Protein AF-A0A1Y2F3H3-F1 (afdb_monomer_lite)

Sequence (236 aa):
MVSVLVPLSYVVFLFGSLAIFSRYYRANQSKKQAAPPWFPKHKSRDIYISLLSLDPPPPRPILIAALLRRAMDDIGDDLWERFQVAEKELEAEIVEVVGEANTFQEGYGQQVFGIASEMVSHERWKEVYEKIGEKRKVEEARLTSPLPTLALSPNQHLTPSSLTLSPSNPLPTAASLTTSPSPAPAPTPTAAPLTSTQTTSTPPPPSTPLKKAPTPATPAKIASPKKRTTRRPMSP

Organism: NCBI:txid106004

Foldseek 3Di:
DPDPVVVVVVVVVVVVVVVVVVVVVVVVVVVVPPPAPLDHDQVLVVVLVVQVVDPVRDDPVVNVVSVVVSVDVVPDPVNVVVVVVVVVVVVVVLVVQLVVCCVVPNPRSVCVVVVVVVVVVVVVVVVVVVVVVVVVVVVVVVVPPDDPDDDDDDDDDDDPDPPDDDDDDDDDDDDDDDDDDDDDDDDDDDDDDDDDDDDDDDDDDDDDDDDDDDDDDDDDDDDDDDDDDDDDDDDD

Structure (mmCIF, N/CA/C/O backbone):
data_AF-A0A1Y2F3H3-F1
#
_entry.id   AF-A0A1Y2F3H3-F1
#
loop_
_atom_site.group_PDB
_atom_site.id
_atom_site.type_symbol
_atom_site.label_atom_id
_atom_site.label_alt_id
_atom_site.label_comp_id
_atom_site.label_asym_id
_atom_site.label_entity_id
_atom_site.label_seq_id
_atom_site.pdbx_PDB_ins_code
_atom_site.Cartn_x
_atom_site.Cartn_y
_atom_site.Cartn_z
_atom_site.occupancy
_atom_site.B_iso_or_equiv
_atom_site.auth_seq_id
_atom_site.auth_comp_id
_atom_site.auth_asym_id
_atom_site.auth_atom_id
_atom_site.pdbx_PDB_model_num
ATOM 1 N N . MET A 1 1 ? -5.520 -38.437 -52.417 1.00 58.38 1 MET A N 1
ATOM 2 C CA . MET A 1 1 ? -6.371 -37.488 -51.669 1.00 58.38 1 MET A CA 1
ATOM 3 C C . MET A 1 1 ? -5.719 -37.217 -50.327 1.00 58.38 1 MET A C 1
ATOM 5 O O . MET A 1 1 ? -5.518 -38.167 -49.581 1.00 58.38 1 MET A O 1
ATOM 9 N N . VAL A 1 2 ? -5.317 -35.974 -50.043 1.00 68.50 2 VAL A N 1
ATOM 10 C CA . VAL A 1 2 ? -4.738 -35.622 -48.734 1.00 68.50 2 VAL A CA 1
ATOM 11 C C . VAL A 1 2 ? -5.875 -35.587 -47.712 1.00 68.50 2 VAL A C 1
ATOM 13 O O . VAL A 1 2 ? -6.880 -34.918 -47.935 1.00 68.50 2 VAL A O 1
ATOM 16 N N . SER A 1 3 ? -5.758 -36.369 -46.639 1.00 81.31 3 SER A N 1
ATOM 17 C CA . SER A 1 3 ? -6.861 -36.580 -45.696 1.00 81.31 3 SER A CA 1
ATOM 18 C C . SER A 1 3 ? -7.114 -35.352 -44.816 1.00 81.31 3 SER A C 1
ATOM 20 O O . SER A 1 3 ? -6.179 -34.805 -44.230 1.00 81.31 3 SER A O 1
ATOM 22 N N . VAL A 1 4 ? -8.391 -34.986 -44.650 1.00 87.50 4 VAL A N 1
ATOM 23 C CA . VAL A 1 4 ? -8.881 -33.900 -43.769 1.00 87.50 4 VAL A CA 1
ATOM 24 C C . VAL A 1 4 ? -8.445 -34.090 -42.305 1.00 87.50 4 VAL A C 1
ATOM 26 O O . VAL A 1 4 ? -8.366 -33.132 -41.540 1.00 87.50 4 VAL A O 1
ATOM 29 N N . LEU A 1 5 ? -8.081 -35.316 -41.922 1.00 89.12 5 LEU A N 1
ATOM 30 C CA . LEU A 1 5 ? -7.548 -35.636 -40.601 1.00 89.12 5 LEU A CA 1
ATOM 31 C C . LEU A 1 5 ? -6.213 -34.925 -40.302 1.00 89.12 5 LEU A C 1
ATOM 33 O O . LEU A 1 5 ? -5.966 -34.585 -39.149 1.00 89.12 5 LEU A O 1
ATOM 37 N N . VAL A 1 6 ? -5.378 -34.650 -41.314 1.00 91.25 6 VAL A N 1
ATOM 38 C CA . VAL A 1 6 ? -4.067 -33.987 -41.143 1.00 91.25 6 VAL A CA 1
ATOM 39 C C . VAL A 1 6 ? -4.193 -32.537 -40.636 1.00 91.25 6 VAL A C 1
ATOM 41 O O . VAL A 1 6 ? -3.603 -32.230 -39.601 1.00 91.25 6 VAL A O 1
ATOM 44 N N . PRO A 1 7 ? -4.956 -31.625 -41.276 1.00 92.31 7 PRO A N 1
ATOM 45 C CA . PRO A 1 7 ? -5.136 -30.277 -40.733 1.00 92.31 7 PRO A CA 1
ATOM 46 C C . PRO A 1 7 ? -5.891 -30.275 -39.395 1.00 92.31 7 PRO A C 1
ATOM 48 O O . PRO A 1 7 ? -5.585 -29.459 -38.528 1.00 92.31 7 PRO A O 1
ATOM 51 N N . LEU A 1 8 ? -6.833 -31.201 -39.181 1.00 93.19 8 LEU A N 1
ATOM 52 C CA . LEU A 1 8 ? -7.598 -31.261 -37.932 1.00 93.19 8 LEU A CA 1
ATOM 53 C C . LEU A 1 8 ? -6.722 -31.714 -36.747 1.00 93.19 8 LEU A C 1
ATOM 55 O O . LEU A 1 8 ? -6.804 -31.129 -35.666 1.00 93.19 8 LEU A O 1
ATOM 59 N N . SER A 1 9 ? -5.814 -32.677 -36.952 1.00 93.88 9 SER A N 1
ATOM 60 C CA . SER A 1 9 ? -4.840 -33.078 -35.927 1.00 93.88 9 SER A CA 1
ATOM 61 C C . SER A 1 9 ? -3.826 -31.971 -35.615 1.00 93.88 9 SER A C 1
ATOM 63 O O . SER A 1 9 ? -3.486 -31.780 -34.447 1.00 93.88 9 SER A O 1
ATOM 65 N N . TYR A 1 10 ? -3.410 -31.184 -36.615 1.00 94.81 10 TYR A N 1
ATOM 66 C CA . TYR A 1 10 ? -2.545 -30.017 -36.414 1.00 94.81 10 TYR A CA 1
ATOM 67 C C . TYR A 1 10 ? -3.199 -28.955 -35.515 1.00 94.81 10 TYR A C 1
ATOM 69 O O . TYR A 1 10 ? -2.558 -28.456 -34.592 1.00 94.81 10 TYR A O 1
ATOM 77 N N . VAL A 1 11 ? -4.489 -28.658 -35.719 1.00 96.12 11 VAL A N 1
ATOM 78 C CA . VAL A 1 11 ? -5.241 -27.723 -34.861 1.00 96.12 11 VAL A CA 1
ATOM 79 C C . VAL A 1 11 ? -5.318 -28.238 -33.420 1.00 96.12 11 VAL A C 1
ATOM 81 O O . VAL A 1 11 ? -5.014 -27.490 -32.491 1.00 96.12 11 VAL A O 1
ATOM 84 N N . VAL A 1 12 ? -5.646 -29.519 -33.211 1.00 96.12 12 VAL A N 1
ATOM 85 C CA . VAL A 1 12 ? -5.686 -30.121 -31.863 1.00 96.12 12 VAL A CA 1
ATOM 86 C C . VAL A 1 12 ? -4.309 -30.079 -31.189 1.00 96.12 12 VAL A C 1
ATOM 88 O O . VAL A 1 12 ? -4.217 -29.747 -30.007 1.00 96.12 12 VAL A O 1
ATOM 91 N N . PHE A 1 13 ? -3.230 -30.347 -31.928 1.00 96.56 13 PHE A N 1
ATOM 92 C CA . PHE A 1 13 ? -1.861 -30.250 -31.416 1.00 96.56 13 PHE A CA 1
ATOM 93 C C . PHE A 1 13 ? -1.474 -28.808 -31.043 1.00 96.56 13 PHE A C 1
ATOM 95 O O . PHE A 1 13 ? -0.875 -28.580 -29.989 1.00 96.56 13 PHE A O 1
ATOM 102 N N . LEU A 1 14 ? -1.850 -27.823 -31.863 1.00 96.81 14 LEU A N 1
ATOM 103 C CA . LEU A 1 14 ? -1.562 -26.407 -31.625 1.00 96.81 14 LEU A CA 1
ATOM 104 C C . LEU A 1 14 ? -2.312 -25.873 -30.395 1.00 96.81 14 LEU A C 1
ATOM 106 O O . LEU A 1 14 ? -1.695 -25.278 -29.514 1.00 96.81 14 LEU A O 1
ATOM 110 N N . PHE A 1 15 ? -3.613 -26.151 -30.267 1.00 97.06 15 PHE A N 1
ATOM 111 C CA . PHE A 1 15 ? -4.375 -25.766 -29.073 1.00 97.06 15 PHE A CA 1
ATOM 112 C C . PHE A 1 15 ? -3.955 -26.554 -27.825 1.00 97.06 15 PHE A C 1
ATOM 114 O O . PHE A 1 15 ? -3.875 -25.974 -26.743 1.00 97.06 15 PHE A O 1
ATOM 121 N N . GLY A 1 16 ? -3.633 -27.845 -27.953 1.00 96.94 16 GLY A N 1
ATOM 122 C CA . GLY A 1 16 ? -3.156 -28.674 -26.843 1.00 96.94 16 GLY A CA 1
ATOM 123 C C . GLY A 1 16 ? -1.812 -28.199 -26.287 1.00 96.94 16 GLY A C 1
ATOM 124 O O . GLY A 1 16 ? -1.678 -27.995 -25.080 1.00 96.94 16 GLY A O 1
ATOM 125 N N . SER A 1 17 ? -0.831 -27.950 -27.159 1.00 95.38 17 SER A N 1
ATOM 126 C CA . SER A 1 17 ? 0.478 -27.414 -26.759 1.00 95.38 17 SER A CA 1
ATOM 127 C C . SER A 1 17 ? 0.370 -26.001 -26.174 1.00 95.38 17 SER A C 1
ATOM 129 O O . SER A 1 17 ? 0.958 -25.738 -25.122 1.00 95.38 17 SER A O 1
ATOM 131 N N . LEU A 1 18 ? -0.455 -25.125 -26.761 1.00 96.56 18 LEU A N 1
ATOM 132 C CA . LEU A 1 18 ? -0.737 -23.794 -26.216 1.00 96.56 18 LEU A CA 1
ATOM 133 C C . LEU A 1 18 ? -1.435 -23.857 -24.846 1.00 96.56 18 LEU A C 1
ATOM 135 O O . LEU A 1 18 ? -1.105 -23.070 -23.960 1.00 96.56 18 LEU A O 1
ATOM 139 N N . ALA A 1 19 ? -2.356 -24.800 -24.630 1.00 96.19 19 ALA A N 1
ATOM 140 C CA . ALA A 1 19 ? -3.028 -24.992 -23.345 1.00 96.19 19 ALA A CA 1
ATOM 141 C C . ALA A 1 19 ? -2.073 -25.519 -22.260 1.00 96.19 19 ALA A C 1
ATOM 143 O O . ALA A 1 19 ? -2.086 -25.008 -21.137 1.00 96.19 19 ALA A O 1
ATOM 144 N N . ILE A 1 20 ? -1.206 -26.486 -22.590 1.00 95.69 20 ILE A N 1
ATOM 145 C CA . ILE A 1 20 ? -0.143 -26.969 -21.693 1.00 95.69 20 ILE A CA 1
ATOM 146 C C . ILE A 1 20 ? 0.809 -25.820 -21.330 1.00 95.69 20 ILE A C 1
ATOM 148 O O . ILE A 1 20 ? 1.081 -25.603 -20.147 1.00 95.69 20 ILE A O 1
ATOM 152 N N . PHE A 1 21 ? 1.257 -25.042 -22.320 1.00 96.06 21 PHE A N 1
ATOM 153 C CA . PHE A 1 21 ? 2.161 -23.913 -22.107 1.00 96.06 21 PHE A CA 1
ATOM 154 C C . PHE A 1 21 ? 1.508 -22.800 -21.277 1.00 96.06 21 PHE A C 1
ATOM 156 O O . PHE A 1 21 ? 2.092 -22.344 -20.297 1.00 96.06 21 PHE A O 1
ATOM 163 N N . SER A 1 22 ? 0.269 -22.416 -21.600 1.00 94.81 22 SER A N 1
ATOM 164 C CA . SER A 1 22 ? -0.511 -21.421 -20.854 1.00 94.81 22 SER A CA 1
ATOM 165 C C . SER A 1 22 ? -0.727 -21.846 -19.400 1.00 94.81 22 SER A C 1
ATOM 167 O O . SER A 1 22 ? -0.503 -21.053 -18.483 1.00 94.81 22 SER A O 1
ATOM 169 N N . ARG A 1 23 ? -1.073 -23.119 -19.155 1.00 93.75 23 ARG A N 1
ATOM 170 C CA . ARG A 1 23 ? -1.221 -23.656 -17.796 1.00 93.75 23 ARG A CA 1
ATOM 171 C C . ARG A 1 23 ? 0.105 -23.647 -17.037 1.00 93.75 23 ARG A C 1
ATOM 173 O O . ARG A 1 23 ? 0.113 -23.246 -15.878 1.00 93.75 23 ARG A O 1
ATOM 180 N N . TYR A 1 24 ? 1.213 -24.038 -17.670 1.00 94.25 24 TYR A N 1
ATOM 181 C CA . TYR A 1 24 ? 2.540 -24.023 -17.046 1.00 94.25 24 TYR A CA 1
ATOM 182 C C . TYR A 1 24 ? 3.016 -22.597 -16.726 1.00 94.25 24 TYR A C 1
ATOM 184 O O . TYR A 1 24 ? 3.443 -22.323 -15.605 1.00 94.25 24 TYR A O 1
ATOM 192 N N . TYR A 1 25 ? 2.872 -21.668 -17.675 1.00 90.56 25 TYR A N 1
ATOM 193 C CA . TYR A 1 25 ? 3.225 -20.259 -17.505 1.00 90.56 25 TYR A CA 1
ATOM 194 C C . TYR A 1 25 ? 2.415 -19.617 -16.370 1.00 90.56 25 TYR A C 1
ATOM 196 O O . TYR A 1 25 ? 2.995 -19.084 -15.424 1.00 90.56 25 TYR A O 1
ATOM 204 N N . ARG A 1 26 ? 1.080 -19.756 -16.386 1.00 89.19 26 ARG A N 1
ATOM 205 C CA . ARG A 1 26 ? 0.200 -19.237 -15.322 1.00 89.19 26 ARG A CA 1
ATOM 206 C C . ARG A 1 26 ? 0.505 -19.868 -13.957 1.00 89.19 26 ARG A C 1
ATOM 208 O O . ARG A 1 26 ? 0.542 -19.150 -12.964 1.00 89.19 26 ARG A O 1
ATOM 215 N N . ALA A 1 27 ? 0.793 -21.171 -13.904 1.00 85.25 27 ALA A N 1
ATOM 216 C CA . ALA A 1 27 ? 1.135 -21.875 -12.662 1.00 85.25 27 ALA A CA 1
ATOM 217 C C . ALA A 1 27 ? 2.527 -21.534 -12.094 1.00 85.25 27 ALA A C 1
ATOM 219 O O . ALA A 1 27 ? 2.788 -21.826 -10.927 1.00 85.25 27 ALA A O 1
ATOM 220 N N . ASN A 1 28 ? 3.425 -20.943 -12.889 1.00 82.94 28 ASN A N 1
ATOM 221 C CA . ASN A 1 28 ? 4.716 -20.446 -12.409 1.00 82.94 28 ASN A CA 1
ATOM 222 C C . ASN A 1 28 ? 4.697 -18.947 -12.071 1.00 82.94 28 ASN A C 1
ATOM 224 O O . ASN A 1 28 ? 5.524 -18.515 -11.270 1.00 82.94 28 ASN A O 1
ATOM 228 N N . GLN A 1 29 ? 3.759 -18.159 -12.610 1.00 76.94 29 GLN A N 1
ATOM 229 C CA . GLN A 1 29 ? 3.622 -16.745 -12.234 1.00 76.94 29 GLN A CA 1
ATOM 230 C C . GLN A 1 29 ? 3.129 -16.569 -10.785 1.00 76.94 29 GLN A C 1
ATOM 232 O O . GLN A 1 29 ? 3.646 -15.707 -10.080 1.00 76.94 29 GLN A O 1
ATOM 237 N N . SER A 1 30 ? 2.227 -17.427 -10.292 1.00 68.00 30 SER A N 1
ATOM 238 C CA . SER A 1 30 ? 1.734 -17.358 -8.901 1.00 68.00 30 SER A CA 1
ATOM 239 C C . SER A 1 30 ? 2.774 -17.745 -7.838 1.00 68.00 30 SER A C 1
ATOM 241 O O . SER A 1 30 ? 2.694 -17.297 -6.699 1.00 68.00 30 SER A O 1
ATOM 243 N N . LYS A 1 31 ? 3.797 -18.536 -8.188 1.00 67.25 31 LYS A N 1
ATOM 244 C CA . LYS A 1 31 ? 4.803 -19.055 -7.235 1.00 67.25 31 LYS A CA 1
ATOM 245 C C . LYS A 1 31 ? 5.871 -18.043 -6.806 1.00 67.25 31 LYS A C 1
ATOM 247 O O . LYS A 1 31 ? 6.762 -18.393 -6.038 1.00 67.25 31 LYS A O 1
ATOM 252 N N . LYS A 1 32 ? 5.810 -16.801 -7.293 1.00 63.00 32 LYS A N 1
ATOM 253 C CA . LYS A 1 32 ? 6.738 -15.720 -6.913 1.00 63.00 32 LYS A CA 1
ATOM 254 C C . LYS A 1 32 ? 6.364 -15.035 -5.590 1.00 63.00 32 LYS A C 1
ATOM 256 O O . LYS A 1 32 ? 7.116 -14.191 -5.116 1.00 63.00 32 LYS A O 1
ATOM 261 N N . GLN A 1 33 ? 5.227 -15.396 -4.994 1.00 58.16 33 GLN A N 1
ATOM 262 C CA . GLN A 1 33 ? 4.682 -14.772 -3.789 1.00 58.16 33 GLN A CA 1
ATOM 263 C C . GLN A 1 33 ? 5.292 -15.343 -2.495 1.00 58.16 33 GLN A C 1
ATOM 265 O O . GLN A 1 33 ? 4.619 -15.979 -1.690 1.00 58.16 33 GLN A O 1
ATOM 270 N N . ALA A 1 34 ? 6.576 -15.072 -2.264 1.00 62.44 34 ALA A N 1
ATOM 271 C CA . ALA A 1 34 ? 7.030 -14.853 -0.892 1.00 62.44 34 ALA A CA 1
ATOM 272 C C . ALA A 1 34 ? 6.705 -13.391 -0.572 1.00 62.44 34 ALA A C 1
ATOM 274 O O . ALA A 1 34 ? 7.210 -12.527 -1.287 1.00 62.44 34 ALA A O 1
ATOM 275 N N . ALA A 1 35 ? 5.849 -13.133 0.427 1.00 63.25 35 ALA A N 1
ATOM 276 C CA . ALA A 1 35 ? 5.326 -11.800 0.751 1.00 63.25 35 ALA A CA 1
ATOM 277 C C . ALA A 1 35 ? 6.458 -10.751 0.748 1.00 63.25 35 ALA A C 1
ATOM 279 O O . ALA A 1 35 ? 7.308 -10.764 1.648 1.00 63.25 35 ALA A O 1
ATOM 280 N N . PRO A 1 36 ? 6.552 -9.903 -0.295 1.00 66.44 36 PRO A N 1
ATOM 281 C CA . PRO A 1 36 ? 7.688 -9.015 -0.433 1.00 66.44 36 PRO A CA 1
ATOM 282 C C . PRO A 1 36 ? 7.568 -7.895 0.606 1.00 66.44 36 PRO A C 1
ATOM 284 O O . PRO A 1 36 ? 6.455 -7.464 0.910 1.00 66.44 36 PRO A O 1
ATOM 287 N N . PRO A 1 37 ? 8.688 -7.372 1.137 1.00 80.94 37 PRO A N 1
ATOM 288 C CA . PRO A 1 37 ? 8.629 -6.156 1.935 1.00 80.94 37 PRO A CA 1
ATOM 289 C C . PRO A 1 37 ? 7.969 -5.044 1.111 1.00 80.94 37 PRO A C 1
ATOM 291 O O . PRO A 1 37 ? 8.233 -4.927 -0.090 1.00 80.94 37 PRO A O 1
ATOM 294 N N . TRP A 1 38 ? 7.136 -4.231 1.771 1.00 76.94 38 TRP A N 1
ATOM 295 C CA . TRP A 1 38 ? 6.345 -3.161 1.146 1.00 76.94 38 TRP A CA 1
ATOM 296 C C . TRP A 1 38 ? 7.186 -2.254 0.233 1.00 76.94 38 TRP A C 1
ATOM 298 O O . TRP A 1 38 ? 6.746 -1.867 -0.844 1.00 76.94 38 TRP A O 1
ATOM 308 N N . PHE A 1 39 ? 8.441 -2.012 0.622 1.00 80.19 39 PHE A N 1
ATOM 309 C CA . PHE A 1 39 ? 9.460 -1.417 -0.236 1.00 80.19 39 PHE A CA 1
ATOM 310 C C . PHE A 1 39 ? 10.508 -2.476 -0.637 1.00 80.19 39 PHE A C 1
ATOM 312 O O . PHE A 1 39 ? 11.227 -2.979 0.236 1.00 80.19 39 PHE A O 1
ATOM 319 N N . PRO A 1 40 ? 10.635 -2.831 -1.933 1.00 76.56 40 PRO A N 1
ATOM 320 C CA . PRO A 1 40 ? 11.684 -3.729 -2.410 1.00 76.56 40 PRO A CA 1
ATOM 321 C C . PRO A 1 40 ? 13.077 -3.070 -2.356 1.00 76.56 40 PRO A C 1
ATOM 323 O O . PRO A 1 40 ? 13.228 -1.871 -2.122 1.00 76.56 40 PRO A O 1
ATOM 326 N N . LYS A 1 41 ? 14.141 -3.857 -2.583 1.00 81.88 41 LYS A N 1
ATOM 327 C CA . LYS A 1 41 ? 15.522 -3.337 -2.604 1.00 81.88 41 LYS A CA 1
ATOM 328 C C . LYS A 1 41 ? 15.718 -2.351 -3.761 1.00 81.88 41 LYS A C 1
ATOM 330 O O . LYS A 1 41 ? 15.741 -2.748 -4.924 1.00 81.88 41 LYS A O 1
ATOM 335 N N . HIS A 1 42 ? 15.907 -1.076 -3.431 1.00 84.44 42 HIS A N 1
ATOM 336 C CA . HIS A 1 42 ? 15.904 -0.000 -4.416 1.00 84.44 42 HIS A CA 1
ATOM 337 C C . HIS A 1 42 ? 17.297 0.290 -5.009 1.00 84.44 42 HIS A C 1
ATOM 339 O O . HIS A 1 42 ? 18.042 1.138 -4.513 1.00 84.44 42 HIS A O 1
ATOM 345 N N . LYS A 1 43 ? 17.643 -0.394 -6.109 1.00 88.12 43 LYS A N 1
ATOM 346 C CA . LYS A 1 43 ? 18.968 -0.310 -6.762 1.00 88.12 43 LYS A CA 1
ATOM 347 C C . LYS A 1 43 ? 19.394 1.126 -7.106 1.00 88.12 43 LYS A C 1
ATOM 349 O O . LYS A 1 43 ? 20.555 1.479 -6.921 1.00 88.12 43 LYS A O 1
ATOM 354 N N . SER A 1 44 ? 18.475 1.973 -7.568 1.00 89.69 44 SER A N 1
ATOM 355 C CA . SER A 1 44 ? 18.782 3.363 -7.948 1.00 89.69 44 SER A CA 1
ATOM 356 C C . SER A 1 44 ? 19.067 4.269 -6.744 1.00 89.69 44 SER A C 1
ATOM 358 O O . SER A 1 44 ? 19.879 5.189 -6.838 1.00 89.69 44 SER A O 1
ATOM 360 N N . ARG A 1 45 ? 18.489 3.961 -5.574 1.00 92.00 45 ARG A N 1
ATOM 361 C CA . ARG A 1 45 ? 18.877 4.580 -4.297 1.00 92.00 45 ARG A CA 1
ATOM 362 C C . ARG A 1 45 ? 20.281 4.140 -3.881 1.00 92.00 45 ARG A C 1
ATOM 364 O O . ARG A 1 45 ? 21.058 4.984 -3.446 1.00 92.00 45 ARG A O 1
ATOM 371 N N . ASP A 1 46 ? 20.613 2.861 -4.042 1.00 93.12 46 ASP A N 1
ATOM 372 C CA . ASP A 1 46 ? 21.941 2.332 -3.703 1.00 93.12 46 ASP A CA 1
ATOM 373 C C . ASP A 1 46 ? 23.030 2.965 -4.588 1.00 93.12 46 ASP A C 1
ATOM 375 O O . ASP A 1 46 ? 24.068 3.383 -4.080 1.00 93.12 46 ASP A O 1
ATOM 379 N N . ILE A 1 47 ? 22.753 3.147 -5.887 1.00 92.00 47 ILE A N 1
ATOM 380 C CA . ILE A 1 47 ? 23.620 3.889 -6.820 1.00 92.00 47 ILE A CA 1
ATOM 381 C C . ILE A 1 47 ? 23.797 5.345 -6.365 1.00 92.00 47 ILE A C 1
ATOM 383 O O . ILE A 1 47 ? 24.927 5.817 -6.286 1.00 92.00 47 ILE A O 1
ATOM 387 N N . TYR A 1 48 ? 22.716 6.055 -6.022 1.00 92.94 48 TYR A N 1
ATOM 388 C CA . TYR A 1 48 ? 22.803 7.436 -5.530 1.00 92.94 48 TYR A CA 1
ATOM 389 C C . TYR A 1 48 ? 23.642 7.555 -4.242 1.00 92.94 48 TYR A C 1
ATOM 391 O O . TYR A 1 48 ? 24.497 8.432 -4.141 1.00 92.94 48 TYR A O 1
ATOM 399 N N . ILE A 1 49 ? 23.446 6.654 -3.272 1.00 93.88 49 ILE A N 1
ATOM 400 C CA . ILE A 1 49 ? 24.221 6.641 -2.018 1.00 93.88 49 ILE A CA 1
ATOM 401 C C . ILE A 1 49 ? 25.696 6.300 -2.291 1.00 93.88 49 ILE A C 1
ATOM 403 O O . ILE A 1 49 ? 26.585 6.924 -1.712 1.00 93.88 49 ILE A O 1
ATOM 407 N N . SER A 1 50 ? 25.966 5.370 -3.212 1.00 93.12 50 SER A N 1
ATOM 408 C CA . SER A 1 50 ? 27.325 5.045 -3.657 1.00 93.12 50 SER A CA 1
ATOM 409 C C . SER A 1 50 ? 28.010 6.232 -4.340 1.00 93.12 50 SER A C 1
ATOM 411 O O . SER A 1 50 ? 29.191 6.451 -4.099 1.00 93.12 50 SER A O 1
ATOM 413 N N . LEU A 1 51 ? 27.289 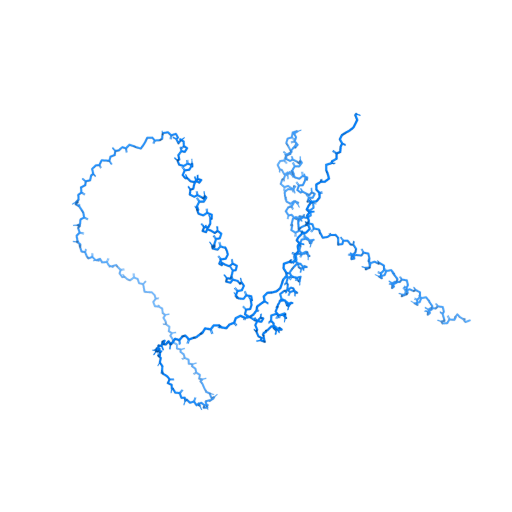7.013 -5.152 1.00 92.38 51 LEU A N 1
ATOM 414 C CA . LEU A 1 51 ? 27.801 8.242 -5.775 1.00 92.38 51 LEU A CA 1
ATOM 415 C C . LEU A 1 51 ? 28.088 9.344 -4.749 1.00 92.38 51 LEU A C 1
ATOM 417 O O . LEU A 1 51 ? 29.020 10.116 -4.939 1.00 92.38 51 LEU A O 1
ATOM 421 N N . LEU A 1 52 ? 27.323 9.409 -3.658 1.00 91.31 52 LEU A N 1
ATOM 422 C CA . LEU A 1 52 ? 27.573 10.343 -2.556 1.00 91.31 52 LEU A CA 1
ATOM 423 C C . LEU A 1 52 ? 28.759 9.917 -1.669 1.00 91.31 52 LEU A C 1
ATOM 425 O O . LEU A 1 52 ? 29.339 10.752 -0.984 1.00 91.31 52 LEU A O 1
ATOM 429 N N . SER A 1 53 ? 29.110 8.628 -1.687 1.00 92.19 53 SER A N 1
ATOM 430 C CA . SER A 1 53 ? 30.213 8.035 -0.910 1.00 92.19 53 SER A CA 1
ATOM 431 C C . SER A 1 53 ? 31.509 7.869 -1.722 1.00 92.19 53 SER A C 1
ATOM 433 O O . SER A 1 53 ? 32.466 7.275 -1.230 1.00 92.19 53 SER A O 1
ATOM 435 N N . LEU A 1 54 ? 31.531 8.346 -2.970 1.00 92.62 54 LEU A N 1
ATOM 436 C CA . LEU A 1 54 ? 32.693 8.331 -3.858 1.00 92.62 54 LEU A CA 1
ATOM 437 C C . LEU A 1 54 ? 33.574 9.564 -3.612 1.00 92.62 54 LEU A C 1
ATOM 439 O O . LEU A 1 54 ? 33.084 10.692 -3.612 1.0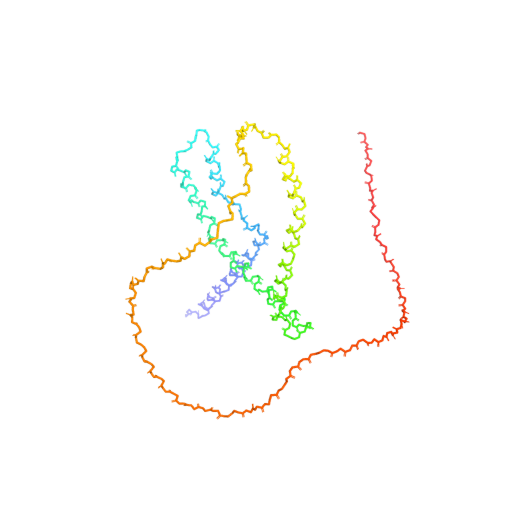0 92.62 54 LEU A O 1
ATOM 443 N N . ASP A 1 55 ? 34.875 9.328 -3.453 1.00 91.00 55 ASP A N 1
ATOM 444 C CA . ASP A 1 55 ? 35.924 10.347 -3.360 1.00 91.00 55 ASP A CA 1
ATOM 445 C C . ASP A 1 55 ? 36.927 10.101 -4.509 1.00 91.00 55 ASP A C 1
ATOM 447 O O . ASP A 1 55 ? 37.468 8.992 -4.593 1.00 91.00 55 ASP A O 1
ATOM 451 N N . PRO A 1 56 ? 37.141 11.044 -5.451 1.00 86.25 56 PRO A N 1
ATOM 452 C CA . PRO A 1 56 ? 36.615 12.412 -5.496 1.00 86.25 56 PRO A CA 1
ATOM 453 C C . PRO A 1 56 ? 35.100 12.497 -5.779 1.00 86.25 56 PRO A C 1
ATOM 455 O O . PRO A 1 56 ? 34.548 11.639 -6.476 1.00 86.25 56 PRO A O 1
ATOM 458 N N . PRO A 1 57 ? 34.422 13.563 -5.304 1.00 83.81 57 PRO A N 1
ATOM 459 C CA . PRO A 1 57 ? 32.979 13.718 -5.451 1.00 83.81 57 PRO A CA 1
ATOM 460 C C . PRO A 1 57 ? 32.569 13.897 -6.927 1.00 83.81 57 PRO A C 1
ATOM 462 O O . PRO A 1 57 ? 33.140 14.738 -7.631 1.00 83.81 57 PRO A O 1
ATOM 465 N N .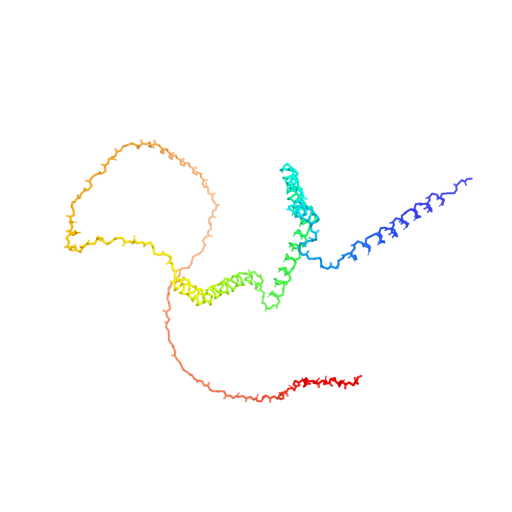 PRO A 1 58 ? 31.554 13.160 -7.421 1.00 87.81 58 PRO A N 1
ATOM 466 C CA . PRO A 1 58 ? 31.121 13.250 -8.811 1.00 87.81 58 PRO A CA 1
ATOM 467 C C . PRO A 1 58 ? 30.442 14.598 -9.123 1.00 87.81 58 PRO A C 1
ATOM 469 O O . PRO A 1 58 ? 29.803 15.203 -8.255 1.00 87.81 58 PRO A O 1
ATOM 472 N N . PRO A 1 59 ? 30.511 15.076 -10.380 1.00 92.00 59 PRO A N 1
ATOM 473 C CA . PRO A 1 59 ? 29.951 16.367 -10.761 1.00 92.00 59 PRO A CA 1
ATOM 474 C C . PRO A 1 59 ? 28.426 16.412 -10.585 1.00 92.00 59 PRO A C 1
ATOM 476 O O . PRO A 1 59 ? 27.700 15.472 -10.920 1.00 92.00 59 PRO A O 1
ATOM 479 N N . ARG A 1 60 ? 27.932 17.564 -10.111 1.00 91.38 60 ARG A N 1
ATOM 480 C CA . ARG A 1 60 ? 26.532 17.807 -9.709 1.00 91.38 60 ARG A CA 1
ATOM 481 C C . ARG A 1 60 ? 25.449 17.281 -10.675 1.00 91.38 60 ARG A C 1
ATOM 483 O O . ARG A 1 60 ? 24.466 16.743 -10.165 1.00 91.38 60 ARG A O 1
ATOM 490 N N . PRO A 1 61 ? 25.571 17.377 -12.018 1.00 94.81 61 PRO A N 1
ATOM 491 C CA . PRO A 1 61 ? 24.561 16.831 -12.929 1.00 94.81 61 PRO A CA 1
ATOM 492 C C . PRO A 1 61 ? 24.352 15.316 -12.790 1.00 94.81 61 PRO A C 1
ATOM 494 O O . PRO A 1 61 ? 23.224 14.854 -12.923 1.00 94.81 61 PRO A O 1
ATOM 497 N N . ILE A 1 62 ? 25.400 14.548 -12.463 1.00 93.56 62 ILE A N 1
ATOM 498 C CA . ILE A 1 62 ? 25.312 13.088 -12.288 1.00 93.56 62 ILE A CA 1
ATOM 499 C C . ILE A 1 62 ? 24.517 12.747 -11.022 1.00 93.56 62 ILE A C 1
ATOM 501 O O . ILE A 1 62 ? 23.656 11.870 -11.055 1.00 93.56 62 ILE A O 1
ATOM 505 N N . LEU A 1 63 ? 24.737 13.483 -9.927 1.00 92.88 63 LEU A N 1
ATOM 506 C CA . LEU A 1 63 ? 23.961 13.330 -8.691 1.00 92.88 63 LEU A CA 1
ATOM 507 C C . LEU A 1 63 ? 22.477 13.667 -8.905 1.00 92.88 63 LEU A C 1
ATOM 509 O O . LEU A 1 63 ? 21.610 12.944 -8.418 1.00 92.88 63 LEU A O 1
ATOM 513 N N . ILE A 1 64 ? 22.178 14.719 -9.677 1.00 95.31 64 ILE A N 1
ATOM 514 C CA . ILE A 1 64 ? 20.800 15.092 -10.034 1.00 95.31 64 ILE A CA 1
ATOM 515 C C . ILE A 1 64 ? 20.157 14.019 -10.924 1.00 95.31 64 ILE A C 1
ATOM 517 O O . ILE A 1 64 ? 19.029 13.615 -10.658 1.00 95.31 64 ILE A O 1
ATOM 521 N N . ALA A 1 65 ? 20.867 13.502 -11.931 1.00 94.88 65 ALA A N 1
ATOM 522 C CA . ALA A 1 65 ? 20.366 12.429 -12.792 1.00 94.88 65 ALA A CA 1
ATOM 523 C C . ALA A 1 65 ? 20.085 11.133 -12.008 1.00 94.88 65 ALA A C 1
ATOM 525 O O . ALA A 1 65 ? 19.047 10.504 -12.207 1.00 94.88 65 ALA A O 1
ATOM 526 N N . ALA A 1 66 ? 20.963 10.761 -11.069 1.00 93.44 66 ALA A N 1
ATOM 527 C CA . ALA A 1 66 ? 20.754 9.616 -10.184 1.00 93.44 66 ALA A CA 1
ATOM 528 C C . ALA A 1 66 ? 19.557 9.820 -9.235 1.00 93.44 66 ALA A C 1
ATOM 530 O O . ALA A 1 66 ? 18.789 8.886 -9.007 1.00 93.44 66 ALA A O 1
ATOM 531 N N . LEU A 1 67 ? 19.359 11.040 -8.720 1.00 93.44 67 LEU A N 1
ATOM 532 C CA . LEU A 1 67 ? 18.212 11.386 -7.877 1.00 93.44 67 LEU A CA 1
ATOM 533 C C . LEU A 1 67 ? 16.887 11.363 -8.657 1.00 93.44 67 LEU A C 1
ATOM 535 O O . LEU A 1 67 ? 15.907 10.809 -8.167 1.00 93.44 67 LEU A O 1
ATOM 539 N N . LEU A 1 68 ? 16.868 11.905 -9.879 1.00 94.38 68 LEU A N 1
ATOM 540 C CA . LEU A 1 68 ? 15.719 11.827 -10.788 1.00 94.38 68 LEU A CA 1
ATOM 541 C C . LEU A 1 68 ? 15.380 10.371 -11.112 1.00 94.38 68 LEU A C 1
ATOM 543 O O . LEU A 1 68 ? 14.226 9.970 -10.994 1.00 94.38 68 LEU A O 1
ATOM 547 N N . ARG A 1 69 ? 16.390 9.557 -11.448 1.00 91.00 69 ARG A N 1
ATOM 548 C CA . ARG A 1 69 ? 16.184 8.134 -11.728 1.00 91.00 69 ARG A CA 1
ATOM 549 C C . ARG A 1 69 ? 15.610 7.396 -10.522 1.00 91.00 69 ARG A C 1
ATOM 551 O O . ARG A 1 69 ? 14.679 6.615 -10.681 1.00 91.00 69 ARG A O 1
ATOM 558 N N . ARG A 1 70 ? 16.125 7.682 -9.323 1.00 92.06 70 ARG A N 1
ATOM 559 C CA . ARG A 1 70 ? 15.561 7.168 -8.077 1.00 92.06 70 ARG A CA 1
ATOM 560 C C . ARG A 1 70 ? 14.084 7.555 -7.934 1.00 92.06 70 ARG A C 1
ATOM 562 O O . ARG A 1 70 ? 13.291 6.672 -7.659 1.00 92.06 70 ARG A O 1
ATOM 569 N N . ALA A 1 71 ? 13.717 8.821 -8.133 1.00 90.12 71 ALA A N 1
ATOM 570 C CA . ALA A 1 71 ? 12.329 9.268 -7.991 1.00 90.12 71 ALA A CA 1
ATOM 571 C C . ALA A 1 71 ? 11.375 8.617 -9.013 1.00 90.12 71 ALA A C 1
ATOM 573 O O . ALA A 1 71 ? 10.224 8.356 -8.682 1.00 90.12 71 ALA A O 1
ATOM 574 N N . MET A 1 72 ? 11.849 8.325 -10.230 1.00 88.44 72 MET A N 1
ATOM 575 C CA . MET A 1 72 ? 11.070 7.580 -11.228 1.00 88.44 72 MET A CA 1
ATOM 576 C C . MET A 1 72 ? 10.859 6.118 -10.824 1.00 88.44 72 MET A C 1
ATOM 578 O O . MET A 1 72 ? 9.745 5.618 -10.930 1.00 88.44 72 MET A O 1
ATOM 582 N N . ASP A 1 73 ? 11.910 5.439 -10.355 1.00 85.44 73 ASP A N 1
ATOM 583 C CA . ASP A 1 73 ? 11.806 4.040 -9.927 1.00 85.44 73 ASP A CA 1
ATOM 584 C C . ASP A 1 73 ? 10.997 3.910 -8.604 1.00 85.44 73 ASP A C 1
ATOM 586 O O . ASP A 1 73 ? 10.221 2.967 -8.466 1.00 85.44 73 ASP A O 1
ATOM 590 N N . ASP A 1 74 ? 11.084 4.891 -7.685 1.00 83.69 74 ASP A N 1
ATOM 591 C CA . ASP A 1 74 ? 10.308 4.962 -6.425 1.00 83.69 74 ASP A CA 1
ATOM 592 C C . ASP A 1 74 ? 8.777 5.120 -6.680 1.00 83.69 74 ASP A C 1
ATOM 594 O O . ASP A 1 74 ? 7.986 4.832 -5.784 1.00 83.69 74 ASP A O 1
ATOM 598 N N . ILE A 1 75 ? 8.345 5.561 -7.877 1.00 82.69 75 ILE A N 1
ATOM 599 C CA . ILE A 1 75 ? 6.927 5.742 -8.292 1.00 82.69 75 ILE A CA 1
ATOM 600 C C . ILE A 1 75 ? 6.519 4.711 -9.378 1.00 82.69 75 ILE A C 1
ATOM 602 O O . ILE A 1 75 ? 5.418 4.762 -9.920 1.00 82.69 75 ILE A O 1
ATOM 606 N N . GLY A 1 76 ? 7.398 3.762 -9.720 1.00 82.50 76 GLY A N 1
ATOM 607 C CA . GLY A 1 76 ? 7.213 2.860 -10.863 1.00 82.50 76 GLY A CA 1
ATOM 608 C C . GLY A 1 76 ? 6.022 1.894 -10.765 1.00 82.50 76 GLY A C 1
ATOM 609 O O . GLY A 1 76 ? 5.475 1.646 -9.690 1.00 82.50 76 GLY A O 1
ATOM 610 N N . ASP A 1 77 ? 5.676 1.289 -11.907 1.00 79.75 77 ASP A N 1
ATOM 611 C CA . ASP A 1 77 ? 4.483 0.446 -12.101 1.00 79.75 77 ASP A CA 1
ATOM 612 C C . ASP A 1 77 ? 4.309 -0.671 -11.047 1.00 79.75 77 ASP A C 1
ATOM 614 O O . ASP A 1 77 ? 3.185 -0.963 -10.654 1.00 79.75 77 ASP A O 1
ATOM 618 N N . ASP A 1 78 ? 5.402 -1.254 -10.532 1.00 81.12 78 ASP A N 1
ATOM 619 C CA . ASP A 1 78 ? 5.386 -2.284 -9.472 1.00 81.12 78 ASP A CA 1
ATOM 620 C C . ASP A 1 78 ? 4.806 -1.762 -8.142 1.00 81.12 78 ASP A C 1
ATOM 622 O O . ASP A 1 78 ? 4.089 -2.487 -7.456 1.00 81.12 78 ASP A O 1
ATOM 626 N N . LEU A 1 79 ? 5.061 -0.499 -7.773 1.00 84.44 79 LEU A N 1
ATOM 627 C CA . LEU A 1 79 ? 4.442 0.102 -6.586 1.00 84.44 79 LEU A CA 1
ATOM 628 C C . LEU A 1 79 ? 2.954 0.383 -6.828 1.00 84.44 79 LEU A C 1
ATOM 630 O O . LEU A 1 79 ? 2.140 0.168 -5.932 1.00 84.44 79 LEU A O 1
ATOM 634 N N . TRP A 1 80 ? 2.598 0.835 -8.032 1.00 86.31 80 TRP A N 1
ATOM 635 C CA . TRP A 1 80 ? 1.209 1.112 -8.398 1.00 86.31 80 TRP A CA 1
ATOM 636 C C . TRP A 1 80 ? 0.358 -0.165 -8.444 1.00 86.31 80 TRP A C 1
ATOM 638 O O . TRP A 1 80 ? -0.731 -0.199 -7.872 1.00 86.31 80 TRP A O 1
ATOM 648 N N . GLU A 1 81 ? 0.877 -1.244 -9.040 1.00 86.62 81 GLU A N 1
ATOM 649 C CA . GLU A 1 81 ? 0.241 -2.567 -9.042 1.00 86.62 81 GLU A CA 1
ATOM 650 C C . GLU A 1 81 ? 0.034 -3.074 -7.608 1.00 86.62 81 GLU A C 1
ATOM 652 O O . GLU A 1 81 ? -1.059 -3.517 -7.265 1.00 86.62 81 GLU A O 1
ATOM 657 N N . ARG A 1 82 ? 1.036 -2.938 -6.729 1.00 84.94 82 ARG A N 1
ATOM 658 C CA . ARG A 1 82 ? 0.912 -3.324 -5.311 1.00 84.94 82 ARG A CA 1
ATOM 659 C C . ARG A 1 82 ? -0.079 -2.474 -4.537 1.00 84.94 82 ARG A C 1
ATOM 661 O O . ARG A 1 82 ? -0.786 -3.022 -3.701 1.00 84.94 82 ARG A O 1
ATOM 668 N N . PHE A 1 83 ? -0.143 -1.170 -4.801 1.00 90.19 83 PHE A N 1
ATOM 669 C CA . PHE A 1 83 ? -1.151 -0.300 -4.202 1.00 90.19 83 PHE A CA 1
ATOM 670 C C . PHE A 1 83 ? -2.558 -0.749 -4.613 1.00 90.19 83 PHE A C 1
ATOM 672 O O . PHE A 1 83 ? -3.407 -0.923 -3.748 1.00 90.19 83 PHE A O 1
ATOM 679 N N . GLN A 1 84 ? -2.781 -1.030 -5.902 1.00 91.94 84 GLN A N 1
ATOM 680 C CA . GLN A 1 84 ? -4.049 -1.572 -6.401 1.00 91.94 84 GLN A CA 1
ATOM 681 C C . GLN A 1 84 ? -4.378 -2.953 -5.810 1.00 91.94 84 GLN A C 1
ATOM 683 O O . GLN A 1 84 ? -5.523 -3.205 -5.448 1.00 91.94 84 GLN A O 1
ATOM 688 N N . VAL A 1 85 ? -3.396 -3.849 -5.663 1.00 90.62 85 VAL A N 1
ATOM 689 C CA . VAL A 1 85 ? -3.603 -5.159 -5.017 1.00 90.62 85 VAL A CA 1
ATOM 690 C C . VAL A 1 85 ? -3.953 -4.997 -3.536 1.00 90.62 85 VAL A C 1
ATOM 692 O O . VAL A 1 85 ? -4.925 -5.596 -3.089 1.00 90.62 85 VAL A O 1
ATOM 695 N N . ALA A 1 86 ? -3.225 -4.158 -2.796 1.00 91.31 86 ALA A N 1
ATOM 696 C CA . ALA A 1 86 ? -3.478 -3.903 -1.379 1.00 91.31 86 ALA A CA 1
ATOM 697 C C . ALA A 1 86 ? -4.814 -3.177 -1.140 1.00 91.31 86 ALA A C 1
ATOM 699 O O . ALA A 1 86 ? -5.499 -3.472 -0.168 1.00 91.31 86 ALA A O 1
ATOM 700 N N . GLU A 1 87 ? -5.220 -2.271 -2.036 1.00 93.62 87 GLU A N 1
ATOM 701 C CA . GLU A 1 87 ? -6.554 -1.659 -2.034 1.00 93.62 87 GLU A CA 1
ATOM 702 C C . GLU A 1 87 ? -7.642 -2.726 -2.212 1.00 93.62 87 GLU A C 1
ATOM 704 O O . GLU A 1 87 ? -8.607 -2.743 -1.454 1.00 93.62 87 GLU A O 1
ATOM 709 N N . LYS A 1 88 ? -7.473 -3.667 -3.152 1.00 95.06 88 LYS A N 1
ATOM 710 C CA . LYS A 1 88 ? -8.442 -4.753 -3.374 1.00 95.06 88 LYS A CA 1
ATOM 711 C C . LYS A 1 88 ? -8.461 -5.796 -2.256 1.00 95.06 88 LYS A C 1
ATOM 713 O O . LYS A 1 88 ? -9.522 -6.344 -1.974 1.00 95.06 88 LYS A O 1
ATOM 718 N N . GLU A 1 89 ? -7.328 -6.056 -1.612 1.00 91.88 89 GLU A N 1
ATOM 719 C CA . GLU A 1 89 ? -7.238 -6.907 -0.419 1.00 91.88 89 GLU A CA 1
ATOM 720 C C . GLU A 1 89 ? -7.946 -6.250 0.778 1.00 91.88 89 GLU A C 1
ATOM 722 O O . GLU A 1 89 ? -8.770 -6.890 1.425 1.00 91.88 89 GLU A O 1
ATOM 727 N N . LEU A 1 90 ? -7.735 -4.946 0.991 1.00 94.06 90 LEU A N 1
ATOM 728 C CA . LEU A 1 90 ? -8.408 -4.160 2.029 1.00 94.06 90 LEU A CA 1
ATOM 729 C C . LEU A 1 90 ? -9.917 -3.994 1.767 1.00 94.06 90 LEU A C 1
ATOM 731 O O . LEU A 1 90 ? -10.713 -4.089 2.696 1.00 94.06 90 LEU A O 1
ATOM 735 N N . GLU A 1 91 ? -10.344 -3.795 0.516 1.00 96.44 91 GLU A N 1
ATOM 736 C CA . GLU A 1 91 ? -11.767 -3.832 0.142 1.00 96.44 91 GLU A CA 1
ATOM 737 C C . GLU A 1 91 ? -12.396 -5.202 0.436 1.00 96.44 91 GLU A C 1
ATOM 739 O O . GLU A 1 91 ? -13.524 -5.264 0.929 1.00 96.44 91 GLU A O 1
ATOM 744 N N . ALA A 1 92 ? -11.684 -6.297 0.151 1.00 96.94 92 ALA A N 1
ATOM 745 C CA . ALA A 1 92 ? -12.164 -7.649 0.420 1.00 96.94 92 ALA A CA 1
ATOM 746 C C . ALA A 1 92 ? -12.287 -7.921 1.928 1.00 96.94 92 ALA A C 1
ATOM 748 O O . ALA A 1 92 ? -13.327 -8.419 2.358 1.00 96.94 92 ALA A O 1
ATOM 749 N N . GLU A 1 93 ? -11.292 -7.526 2.729 1.00 96.31 93 GLU A N 1
ATOM 750 C CA . GLU A 1 93 ? -11.338 -7.607 4.196 1.00 96.31 93 GLU A CA 1
ATOM 751 C C . GLU A 1 93 ? -12.497 -6.771 4.764 1.00 96.31 93 GLU A C 1
ATOM 753 O O . GLU A 1 93 ? -13.253 -7.251 5.607 1.00 96.31 93 GLU A O 1
ATOM 758 N N . ILE A 1 94 ? -12.725 -5.554 4.251 1.00 95.44 94 ILE A N 1
ATOM 759 C CA . ILE A 1 94 ? -13.885 -4.733 4.634 1.00 95.44 94 ILE A CA 1
ATOM 760 C C . ILE A 1 94 ? -15.200 -5.459 4.325 1.00 95.44 94 ILE A C 1
ATOM 762 O O . ILE A 1 94 ? -16.087 -5.491 5.177 1.00 95.44 94 ILE A O 1
ATOM 766 N N . VAL A 1 95 ? -15.347 -6.060 3.140 1.00 96.75 95 VAL A N 1
ATOM 767 C CA . VAL A 1 95 ? -16.560 -6.812 2.772 1.00 96.75 95 VAL A CA 1
ATOM 768 C C . VAL A 1 95 ? -16.744 -8.056 3.649 1.00 96.75 95 VAL A C 1
ATOM 770 O O . VAL A 1 95 ? -17.877 -8.344 4.040 1.00 96.75 95 VAL A O 1
ATOM 773 N N . GLU A 1 96 ? -15.667 -8.757 4.007 1.00 97.06 96 GLU A N 1
ATOM 774 C CA . GLU A 1 96 ? -15.704 -9.890 4.940 1.00 97.06 96 GLU A CA 1
ATOM 775 C C . GLU A 1 96 ? -16.152 -9.444 6.341 1.00 97.06 96 GLU A C 1
ATOM 777 O O . GLU A 1 96 ? -17.111 -10.002 6.872 1.00 97.06 96 GLU A O 1
ATOM 782 N N . VAL A 1 97 ? -15.572 -8.369 6.886 1.00 97.69 97 VAL A N 1
ATOM 783 C CA . VAL A 1 97 ? -15.954 -7.788 8.187 1.00 97.69 97 VAL A CA 1
ATOM 784 C C . VAL A 1 97 ? -17.403 -7.285 8.189 1.00 97.69 97 VAL A C 1
ATOM 786 O O . VAL A 1 97 ? -18.129 -7.513 9.157 1.00 97.69 97 VAL A O 1
ATOM 789 N N . VAL A 1 98 ? -17.872 -6.636 7.114 1.00 96.88 98 VAL A N 1
ATOM 790 C CA . VAL A 1 98 ? -19.293 -6.261 6.955 1.00 96.88 98 VAL A CA 1
ATOM 791 C C . VAL A 1 98 ? -20.179 -7.509 6.921 1.00 96.88 98 VAL A C 1
ATOM 793 O O . VAL A 1 98 ? -21.255 -7.515 7.524 1.00 96.88 98 VAL A O 1
ATOM 796 N N . GLY A 1 99 ? -19.745 -8.566 6.230 1.00 97.00 99 GLY A N 1
ATOM 797 C CA . GLY A 1 99 ? -20.431 -9.854 6.174 1.00 97.00 99 GLY A CA 1
ATOM 798 C C . GLY A 1 99 ? -20.571 -10.492 7.555 1.00 97.00 99 GLY A C 1
ATOM 799 O O . GLY A 1 99 ? -21.690 -10.779 7.977 1.00 97.00 99 GLY A O 1
ATOM 800 N N . GLU A 1 100 ? -19.464 -10.638 8.286 1.00 97.19 100 GLU A N 1
ATOM 801 C CA . GLU A 1 100 ? -19.427 -11.210 9.635 1.00 97.19 100 GLU A CA 1
ATOM 802 C C . GLU A 1 100 ? -20.266 -10.381 10.619 1.00 97.19 100 GLU A C 1
ATOM 804 O O . GLU A 1 100 ? -21.120 -10.930 11.319 1.00 97.19 100 GLU A O 1
ATOM 809 N N . ALA A 1 101 ? -20.131 -9.049 10.596 1.00 97.44 101 ALA A N 1
ATOM 810 C CA . ALA A 1 101 ? -20.941 -8.129 11.395 1.00 97.44 101 ALA A CA 1
ATOM 811 C C . ALA A 1 101 ? -22.451 -8.337 11.179 1.00 97.44 101 ALA A C 1
ATOM 813 O O . ALA A 1 101 ? -23.214 -8.365 12.146 1.00 97.44 101 ALA A O 1
ATOM 814 N N . ASN A 1 102 ? -22.882 -8.546 9.930 1.00 95.50 102 ASN A N 1
ATOM 815 C CA . ASN A 1 102 ? -24.280 -8.841 9.612 1.00 95.50 102 ASN A CA 1
ATOM 816 C C . ASN A 1 102 ? -24.739 -10.235 10.083 1.00 95.50 102 ASN A C 1
ATOM 818 O O . ASN A 1 102 ? -25.939 -10.421 10.273 1.00 95.50 102 ASN A O 1
ATOM 822 N N . THR A 1 103 ? -23.832 -11.197 10.311 1.00 96.44 103 THR A N 1
ATOM 823 C CA . THR A 1 103 ? -24.193 -12.493 10.924 1.00 96.44 103 THR A CA 1
ATOM 824 C C . THR A 1 103 ? -24.455 -12.391 12.428 1.00 96.44 103 THR A C 1
ATOM 826 O O . THR A 1 103 ? -25.250 -13.167 12.957 1.00 96.44 103 THR A O 1
ATOM 829 N N . PHE A 1 104 ? -23.841 -11.419 13.116 1.00 95.44 104 PHE A N 1
ATOM 830 C CA . PHE A 1 104 ? -24.125 -11.142 14.528 1.00 95.44 104 PHE A CA 1
ATOM 831 C C . PHE A 1 104 ? -25.424 -10.352 14.713 1.00 95.44 104 PHE A C 1
ATOM 833 O O . PHE A 1 104 ? -26.201 -10.654 15.619 1.00 95.44 104 PHE A O 1
ATOM 840 N N . GLN A 1 105 ? -25.666 -9.345 13.869 1.00 94.44 105 GLN A N 1
ATOM 841 C CA . GLN A 1 105 ? -26.915 -8.586 13.851 1.00 94.44 105 GLN A CA 1
ATOM 842 C C . GLN A 1 105 ? -27.160 -7.978 12.464 1.00 94.44 105 GLN A C 1
ATOM 844 O O . GLN A 1 105 ? -26.317 -7.257 11.928 1.00 94.44 105 GLN A O 1
ATOM 849 N N . GLU A 1 106 ? -28.350 -8.210 11.907 1.00 94.19 106 GLU A N 1
ATOM 850 C CA . GLU A 1 106 ? -28.750 -7.671 10.605 1.00 94.19 106 GLU A CA 1
ATOM 851 C C . GLU A 1 106 ? -28.599 -6.138 10.556 1.00 94.19 106 GLU A C 1
ATOM 853 O O . GLU A 1 106 ? -29.119 -5.411 11.404 1.00 94.19 106 GLU A O 1
ATOM 858 N N . GLY A 1 107 ? -27.862 -5.640 9.558 1.00 92.69 107 GLY A N 1
ATOM 859 C CA . GLY A 1 107 ? -27.603 -4.212 9.356 1.00 92.69 107 GLY A CA 1
ATOM 860 C C . GLY A 1 107 ? -26.437 -3.636 10.170 1.00 92.69 107 GLY A C 1
ATOM 861 O O . GLY A 1 107 ? -26.019 -2.508 9.892 1.00 92.69 107 GLY A O 1
ATOM 862 N N . TYR A 1 108 ? -25.853 -4.383 11.115 1.00 95.25 108 TYR A N 1
ATOM 863 C CA . TYR A 1 108 ? -24.732 -3.897 11.933 1.00 95.25 108 TYR A CA 1
ATOM 864 C C . TYR A 1 108 ? -23.464 -3.628 11.106 1.00 95.25 108 TYR A C 1
ATOM 866 O O . TYR A 1 108 ? -22.696 -2.715 11.419 1.00 95.25 108 TYR A O 1
ATOM 874 N N . GLY A 1 109 ? -23.289 -4.330 9.979 1.00 94.38 109 GLY A N 1
ATOM 875 C CA . GLY A 1 109 ? -22.181 -4.102 9.049 1.00 94.38 109 GLY A CA 1
ATOM 876 C C . GLY A 1 109 ? -22.128 -2.686 8.452 1.00 94.38 109 GLY A C 1
ATOM 877 O O . GLY A 1 109 ? -21.059 -2.242 8.052 1.00 94.38 109 GLY A O 1
ATOM 878 N N . GLN A 1 110 ? -23.234 -1.929 8.450 1.00 94.62 110 GLN A N 1
ATOM 879 C CA . GLN A 1 110 ? -23.232 -0.521 8.015 1.00 94.62 110 GLN A CA 1
ATOM 880 C C . GLN A 1 110 ? -22.706 0.447 9.092 1.00 94.62 110 GLN A C 1
ATOM 882 O O . GLN A 1 110 ? -22.330 1.573 8.780 1.00 94.62 110 GLN A O 1
ATOM 887 N N . GLN A 1 111 ? -22.688 0.032 10.363 1.00 95.12 111 GLN A N 1
ATOM 888 C CA . GLN A 1 111 ? -22.317 0.880 11.506 1.00 95.12 111 GLN A CA 1
ATOM 889 C C . GLN A 1 111 ? -20.946 0.522 12.094 1.00 95.12 111 GLN A C 1
ATOM 891 O O . GLN A 1 111 ? -20.282 1.390 12.664 1.00 95.12 111 GLN A O 1
ATOM 896 N N . VAL A 1 112 ? -20.493 -0.728 11.921 1.00 96.00 112 VAL A N 1
ATOM 897 C CA . VAL A 1 112 ? -19.261 -1.259 12.531 1.00 96.00 112 VAL A CA 1
ATOM 898 C C . VAL A 1 112 ? -18.022 -0.398 12.247 1.00 96.00 112 VAL A C 1
ATOM 900 O O . VAL A 1 112 ? -17.281 -0.083 13.176 1.00 96.00 112 VAL A O 1
ATOM 903 N N . PHE A 1 113 ? -17.836 0.080 11.012 1.00 96.00 113 PHE A N 1
ATOM 904 C CA . PHE A 1 113 ? -16.695 0.933 10.646 1.00 96.00 113 PHE A CA 1
ATOM 905 C C . PHE A 1 113 ? -16.800 2.373 11.173 1.00 96.00 113 PHE A C 1
ATOM 907 O O . PHE A 1 113 ? -15.773 3.002 11.441 1.00 96.00 113 PHE A O 1
ATOM 914 N N . GLY A 1 114 ? -18.015 2.886 11.393 1.00 95.56 114 GLY A N 1
ATOM 915 C CA . GLY A 1 114 ? -18.229 4.170 12.068 1.00 95.56 114 GLY A CA 1
ATOM 916 C C . GLY A 1 114 ? -17.798 4.098 13.533 1.00 95.56 114 GLY A C 1
ATOM 917 O O . GLY A 1 114 ? -16.954 4.876 13.973 1.00 95.56 114 GLY A O 1
ATOM 918 N N . ILE A 1 115 ? -18.286 3.084 14.252 1.00 96.19 115 ILE A N 1
ATOM 919 C CA . ILE A 1 115 ? -17.924 2.830 15.654 1.00 96.19 115 ILE A CA 1
ATOM 920 C C . ILE A 1 115 ? -16.418 2.543 15.781 1.00 96.19 115 ILE A C 1
ATOM 922 O O . ILE A 1 115 ? -15.749 3.110 16.645 1.00 96.19 115 ILE A O 1
ATOM 926 N N . ALA A 1 116 ? -15.842 1.725 14.893 1.00 97.12 116 ALA A N 1
ATOM 927 C CA . ALA A 1 116 ? -14.403 1.458 14.879 1.00 97.12 116 ALA A CA 1
ATOM 928 C C . ALA A 1 116 ? -13.569 2.738 14.678 1.00 97.12 116 ALA A C 1
ATOM 930 O O . ALA A 1 116 ? -12.545 2.910 15.339 1.00 97.12 116 ALA A O 1
ATOM 931 N N . SER A 1 117 ? -14.029 3.672 13.837 1.00 95.88 117 SER A N 1
ATOM 932 C CA . SER A 1 117 ? -13.366 4.970 13.632 1.00 95.88 117 SER A CA 1
ATOM 933 C C . SER A 1 117 ? -13.366 5.835 14.899 1.00 95.88 117 SER A C 1
ATOM 935 O O . SER A 1 117 ? -12.364 6.494 15.199 1.00 95.88 117 SER A O 1
ATOM 937 N N . GLU A 1 118 ? -14.446 5.802 15.685 1.00 96.62 118 GLU A N 1
ATOM 938 C CA . GLU A 1 118 ? -14.504 6.451 17.001 1.00 96.62 118 GLU A CA 1
ATOM 939 C C . GLU A 1 118 ? -13.548 5.785 18.005 1.00 96.62 118 GLU A C 1
ATOM 941 O O . GLU A 1 118 ? -12.826 6.485 18.720 1.00 96.62 118 GLU A O 1
ATOM 946 N N . MET A 1 119 ? -13.463 4.447 18.017 1.00 95.44 119 MET A N 1
ATOM 947 C CA . MET A 1 119 ? -12.522 3.717 18.879 1.00 95.44 119 MET A CA 1
ATOM 948 C C . MET A 1 119 ? -11.058 4.035 18.547 1.00 95.44 119 MET A C 1
ATOM 950 O O . MET A 1 119 ? -10.307 4.413 19.445 1.00 95.44 119 MET A O 1
ATOM 954 N N . VAL A 1 120 ? -10.661 3.964 17.272 1.00 96.75 120 VAL A N 1
ATOM 955 C CA . VAL A 1 120 ? -9.296 4.295 16.813 1.00 96.75 120 VAL A CA 1
ATOM 956 C C . VAL A 1 120 ? -8.944 5.750 17.142 1.00 96.75 120 VAL A C 1
ATOM 958 O O . VAL A 1 120 ? -7.834 6.051 17.589 1.00 96.75 120 VAL A O 1
ATOM 961 N N . SER A 1 121 ? -9.905 6.667 16.995 1.00 94.06 121 SER A N 1
ATOM 962 C CA . SER A 1 121 ? -9.730 8.067 17.396 1.00 94.06 121 SER A CA 1
ATOM 963 C C . SER A 1 121 ? -9.517 8.204 18.909 1.00 94.06 121 SER A C 1
ATOM 965 O O . SER A 1 121 ? -8.644 8.954 19.346 1.00 94.06 121 SER A O 1
ATOM 967 N N . HIS A 1 122 ? -10.264 7.457 19.724 1.00 96.31 122 HIS A N 1
ATOM 968 C CA . HIS A 1 122 ? -10.126 7.452 21.180 1.00 96.31 122 HIS A CA 1
ATOM 969 C C . HIS A 1 122 ? -8.798 6.833 21.655 1.00 96.31 122 HIS A C 1
ATOM 971 O O . HIS A 1 122 ? -8.181 7.358 22.584 1.00 96.31 122 HIS A O 1
ATOM 977 N N . GLU A 1 123 ? -8.307 5.774 21.00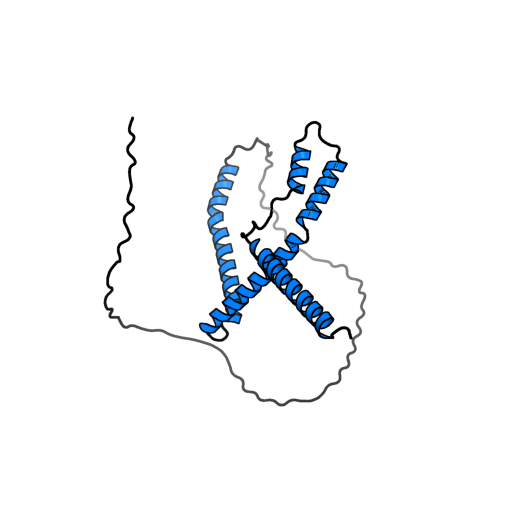7 1.00 94.00 123 GLU A N 1
ATOM 978 C CA . GLU A 1 123 ? -6.969 5.219 21.264 1.00 94.00 123 GLU A CA 1
ATOM 979 C C . GLU A 1 123 ? -5.867 6.228 20.929 1.00 94.00 123 GLU A C 1
ATOM 981 O O . GLU A 1 123 ? -4.986 6.482 21.756 1.00 94.00 123 GLU A O 1
ATOM 986 N N . ARG A 1 124 ? -5.975 6.905 19.779 1.00 93.81 124 ARG A N 1
ATOM 987 C CA . ARG A 1 124 ? -5.056 7.984 19.393 1.00 93.81 124 ARG A CA 1
ATOM 988 C C . ARG A 1 124 ? -5.036 9.124 20.416 1.00 93.81 124 ARG A C 1
ATOM 990 O O . ARG A 1 124 ? -3.964 9.658 20.701 1.00 93.81 124 ARG A O 1
ATOM 997 N N . TRP A 1 125 ? -6.182 9.485 20.998 1.00 91.56 125 TRP A N 1
ATOM 998 C CA . TRP A 1 125 ? -6.236 10.464 22.090 1.00 91.56 125 TRP A CA 1
ATOM 999 C C . TRP A 1 125 ? -5.546 9.961 23.362 1.00 91.56 125 TRP A C 1
ATOM 1001 O O . TRP A 1 125 ? -4.738 10.695 23.933 1.00 91.56 125 TRP A O 1
ATOM 1011 N N . LYS A 1 126 ? -5.791 8.712 23.783 1.00 94.38 126 LYS A N 1
ATOM 1012 C CA . LYS A 1 126 ? -5.112 8.112 24.949 1.00 94.38 126 LYS A CA 1
ATOM 1013 C C . LYS A 1 126 ? -3.594 8.125 24.796 1.00 94.38 126 LYS A C 1
ATOM 1015 O O . LYS A 1 126 ? -2.905 8.552 25.717 1.00 94.38 126 LYS A O 1
ATOM 1020 N N . GLU A 1 127 ? -3.070 7.755 23.626 1.00 92.00 127 GLU A N 1
ATOM 1021 C CA . GLU A 1 127 ? -1.630 7.832 23.356 1.00 92.00 127 GLU A CA 1
ATOM 1022 C C . GLU A 1 127 ? -1.050 9.235 23.583 1.00 92.00 127 GLU A C 1
ATOM 1024 O O . GLU A 1 127 ? 0.070 9.366 24.080 1.00 92.00 127 GLU A O 1
ATOM 1029 N N . VAL A 1 128 ? -1.781 10.289 23.204 1.00 90.25 128 VAL A N 1
ATOM 1030 C CA . VAL A 1 128 ? -1.342 11.674 23.414 1.00 90.25 128 VAL A CA 1
ATOM 1031 C C . VAL A 1 128 ? -1.283 11.999 24.907 1.00 90.25 128 VAL A C 1
ATOM 1033 O O . VAL A 1 128 ? -0.293 12.588 25.342 1.00 90.25 128 VAL A O 1
ATOM 1036 N N . TYR A 1 129 ? -2.281 11.580 25.692 1.00 90.31 129 TYR A N 1
ATOM 1037 C CA . TYR A 1 129 ? -2.304 11.794 27.142 1.00 90.31 129 TYR A CA 1
ATOM 1038 C C . TYR A 1 129 ? -1.182 11.048 27.876 1.00 90.31 129 TYR A C 1
ATOM 1040 O O . TYR A 1 129 ? -0.472 11.670 28.665 1.00 90.31 129 TYR A O 1
ATOM 1048 N N . GLU A 1 130 ? -0.935 9.775 27.560 1.00 89.75 130 GLU A N 1
ATOM 1049 C CA . GLU A 1 130 ? 0.187 9.012 28.135 1.00 89.75 130 GLU A CA 1
ATOM 1050 C C . GLU A 1 130 ? 1.542 9.679 27.823 1.00 89.75 130 GLU A C 1
ATOM 1052 O O . GLU A 1 130 ? 2.400 9.857 28.691 1.00 89.75 130 GLU A O 1
ATOM 1057 N N . LYS A 1 131 ? 1.724 10.152 26.581 1.00 91.69 131 LYS A N 1
ATOM 1058 C CA . LYS A 1 131 ? 2.970 10.797 26.131 1.00 91.69 131 LYS A CA 1
ATOM 1059 C C . LYS A 1 131 ? 3.189 12.203 26.716 1.00 91.69 131 LYS A C 1
ATOM 1061 O O . LYS A 1 131 ? 4.309 12.709 26.623 1.00 91.69 131 LYS A O 1
ATOM 1066 N N . ILE A 1 132 ? 2.184 12.848 27.321 1.00 91.94 132 ILE A N 1
ATOM 1067 C CA . ILE A 1 132 ? 2.335 14.179 27.947 1.00 91.94 132 ILE A CA 1
ATOM 1068 C C . ILE A 1 132 ? 3.247 14.129 29.180 1.00 91.94 132 ILE A C 1
ATOM 1070 O O . ILE A 1 132 ? 4.060 15.036 29.360 1.00 91.94 132 ILE A O 1
ATOM 1074 N N . GLY A 1 133 ? 3.164 13.073 29.998 1.00 88.25 133 GLY A N 1
ATOM 1075 C CA . GLY A 1 133 ? 4.014 12.924 31.186 1.00 88.25 133 GLY A CA 1
ATOM 1076 C C . GLY A 1 133 ? 5.500 12.824 30.832 1.00 88.25 133 GLY A C 1
ATOM 1077 O O . GLY A 1 133 ? 6.329 13.524 31.410 1.00 88.25 133 GLY A O 1
ATOM 1078 N N . GLU A 1 134 ? 5.830 12.013 29.826 1.00 88.31 134 GLU A N 1
ATOM 1079 C CA . GLU A 1 134 ? 7.204 11.857 29.335 1.00 88.31 134 GLU A CA 1
ATOM 1080 C C . GLU A 1 134 ? 7.719 13.119 28.631 1.00 88.31 134 GLU A C 1
ATOM 1082 O O . GLU A 1 134 ? 8.835 13.560 28.904 1.00 88.31 134 GLU A O 1
ATOM 1087 N N . LYS A 1 135 ? 6.899 13.765 27.788 1.00 84.81 135 LYS A N 1
ATOM 1088 C CA . LYS A 1 135 ? 7.277 15.039 27.151 1.00 84.81 135 LYS A CA 1
ATOM 1089 C C . LYS A 1 135 ? 7.600 16.124 28.176 1.00 84.81 135 LYS A C 1
ATOM 1091 O O . LYS A 1 135 ? 8.594 16.820 27.995 1.00 84.81 135 LYS A O 1
ATOM 1096 N N . ARG A 1 136 ? 6.818 16.229 29.258 1.00 85.81 136 ARG A N 1
ATOM 1097 C CA . ARG A 1 136 ? 7.073 17.198 30.333 1.00 85.81 136 ARG A CA 1
ATOM 1098 C C . ARG A 1 136 ? 8.433 16.964 30.992 1.00 85.81 136 ARG A C 1
ATOM 1100 O O . ARG A 1 136 ? 9.203 17.906 31.098 1.00 85.81 136 ARG A O 1
ATOM 1107 N N . LYS A 1 137 ? 8.772 15.718 31.347 1.00 87.31 137 LYS A N 1
ATOM 1108 C CA . LYS A 1 137 ? 10.092 15.378 31.918 1.00 87.31 137 LYS A CA 1
ATOM 1109 C C . LYS A 1 137 ? 11.242 15.731 30.970 1.00 87.31 137 LYS A C 1
ATOM 1111 O O . LYS A 1 137 ? 12.268 16.237 31.410 1.00 87.31 137 LYS A O 1
ATOM 1116 N N . VAL A 1 138 ? 11.080 15.466 29.670 1.00 87.19 138 VAL A N 1
ATOM 1117 C CA . VAL A 1 138 ? 12.083 15.803 28.644 1.00 87.19 138 VAL A CA 1
ATOM 1118 C C . VAL A 1 138 ? 12.244 17.320 28.499 1.00 87.19 138 VAL A C 1
ATOM 1120 O O . VAL A 1 138 ? 13.362 17.802 28.330 1.00 87.19 138 VAL A O 1
ATOM 1123 N N . GLU A 1 139 ? 11.156 18.083 28.594 1.00 74.38 139 GLU A N 1
ATOM 1124 C CA . GLU A 1 139 ? 11.187 19.547 28.575 1.00 74.38 139 GLU A CA 1
ATOM 1125 C C . GLU A 1 139 ? 11.805 20.130 29.855 1.00 74.38 139 GLU A C 1
ATOM 1127 O O . GLU A 1 139 ? 12.704 20.959 29.762 1.00 74.38 139 GLU A O 1
ATOM 1132 N N . GLU A 1 140 ? 11.430 19.636 31.037 1.00 82.44 140 GLU A N 1
ATOM 1133 C CA . GLU A 1 140 ? 12.036 20.000 32.326 1.00 82.44 140 GLU A CA 1
ATOM 1134 C C . GLU A 1 140 ? 13.548 19.700 32.342 1.00 82.44 140 GLU A C 1
ATOM 1136 O O . GLU A 1 140 ? 14.346 20.551 32.739 1.00 82.44 140 GLU A O 1
ATOM 1141 N N . ALA A 1 141 ? 13.972 18.540 31.825 1.00 83.81 141 ALA A N 1
ATOM 1142 C CA . ALA A 1 141 ? 15.385 18.183 31.661 1.00 83.81 141 ALA A CA 1
ATOM 1143 C C . ALA A 1 141 ? 16.115 19.078 30.640 1.00 83.81 141 ALA A C 1
ATOM 1145 O O . ALA A 1 141 ? 17.289 19.406 30.815 1.00 83.81 141 ALA A O 1
ATOM 1146 N N . ARG A 1 142 ? 15.428 19.519 29.578 1.00 79.44 142 ARG A N 1
ATOM 1147 C CA . ARG A 1 142 ? 15.982 20.453 28.587 1.00 79.44 142 ARG A CA 1
ATOM 1148 C C . ARG A 1 142 ? 16.112 21.871 29.149 1.00 79.44 142 ARG A C 1
ATOM 1150 O O . ARG A 1 142 ? 17.108 22.531 28.870 1.00 79.44 142 ARG A O 1
ATOM 1157 N N . LEU A 1 143 ? 15.151 22.326 29.951 1.00 76.50 143 LEU A N 1
ATOM 1158 C CA . LEU A 1 143 ? 15.152 23.640 30.605 1.00 76.50 143 LEU A CA 1
ATOM 1159 C C . LEU A 1 143 ? 16.151 23.723 31.768 1.00 76.50 143 LEU A C 1
ATOM 1161 O O . LEU A 1 143 ? 16.704 24.789 32.018 1.00 76.50 143 LEU A O 1
ATOM 1165 N N . THR A 1 144 ? 16.408 22.608 32.457 1.00 79.75 144 THR A N 1
ATOM 1166 C CA . THR A 1 144 ? 17.453 22.511 33.494 1.00 79.75 144 THR A CA 1
ATOM 1167 C C . THR A 1 144 ? 18.856 22.266 32.929 1.00 79.75 144 THR A C 1
ATOM 1169 O O . THR A 1 144 ? 19.834 22.365 33.672 1.00 79.75 144 THR A O 1
ATOM 1172 N N . SER A 1 145 ? 18.996 22.012 31.621 1.00 72.69 145 SER A N 1
ATOM 1173 C CA . SER A 1 145 ? 20.303 22.057 30.958 1.00 72.69 145 SER A CA 1
ATOM 1174 C C . SER A 1 145 ? 20.799 23.513 30.857 1.00 72.69 145 SER A C 1
ATOM 1176 O O . SER A 1 145 ? 20.012 24.404 30.527 1.00 72.69 145 SER A O 1
ATOM 1178 N N . PRO A 1 146 ? 22.079 23.801 31.163 1.00 61.38 146 PRO A N 1
ATOM 1179 C CA . PRO A 1 146 ? 22.562 25.173 31.273 1.00 61.38 146 PRO A CA 1
ATOM 1180 C C . PRO A 1 146 ? 22.647 25.848 29.898 1.00 61.38 146 PRO A C 1
ATOM 1182 O O . PRO A 1 146 ? 23.546 25.570 29.103 1.00 61.38 146 PRO A O 1
ATOM 1185 N N . LEU A 1 147 ? 21.719 26.768 29.630 1.00 60.62 147 LEU A N 1
ATOM 1186 C CA . LEU A 1 147 ? 21.788 27.667 28.479 1.00 60.62 147 LEU A CA 1
ATOM 1187 C C . LEU A 1 147 ? 22.902 28.714 28.677 1.00 60.62 147 LEU A C 1
ATOM 1189 O O . LEU A 1 147 ? 23.091 29.197 29.797 1.00 60.62 147 LEU A O 1
ATOM 1193 N N . PRO A 1 148 ? 23.626 29.110 27.613 1.00 59.28 148 PRO A N 1
ATOM 1194 C CA . PRO A 1 148 ? 24.616 30.175 27.703 1.00 59.28 148 PRO A CA 1
ATOM 1195 C C . PRO A 1 148 ? 23.930 31.510 28.011 1.00 59.28 148 PRO A C 1
ATOM 1197 O O . PRO A 1 148 ? 22.916 31.855 27.404 1.00 59.28 148 PRO A O 1
ATOM 1200 N N . THR A 1 149 ? 24.503 32.268 28.945 1.00 57.22 149 THR A N 1
ATOM 1201 C CA . THR A 1 149 ? 23.969 33.539 29.447 1.00 57.22 149 THR A CA 1
ATOM 1202 C C . THR A 1 149 ? 23.768 34.575 28.334 1.00 57.22 149 THR A C 1
ATOM 1204 O O . THR A 1 149 ? 24.696 35.305 27.986 1.00 57.22 149 THR A O 1
ATOM 1207 N N . LEU A 1 150 ? 22.539 34.716 27.829 1.00 53.41 150 LEU A N 1
ATOM 1208 C CA . LEU A 1 150 ? 22.097 35.958 27.194 1.00 53.41 150 LEU A CA 1
ATOM 1209 C C . LEU A 1 150 ? 21.567 36.889 28.286 1.00 53.41 150 LEU A C 1
ATOM 1211 O O . LEU A 1 150 ? 20.543 36.617 28.912 1.00 53.41 150 LEU A O 1
ATOM 1215 N N . ALA A 1 151 ? 22.284 37.986 28.523 1.00 54.78 151 ALA A N 1
ATOM 1216 C CA . ALA A 1 151 ? 21.889 38.999 29.490 1.00 54.78 151 ALA A CA 1
ATOM 1217 C C . ALA A 1 151 ? 20.633 39.745 29.009 1.00 54.78 151 ALA A C 1
ATOM 1219 O O . ALA A 1 151 ? 20.687 40.504 28.041 1.00 54.78 151 ALA A O 1
ATOM 1220 N N . LEU A 1 152 ? 19.511 39.551 29.706 1.00 55.34 152 LEU A N 1
ATOM 1221 C CA . LEU A 1 152 ? 18.302 40.348 29.520 1.00 55.34 152 LEU A CA 1
ATOM 1222 C C . LEU A 1 152 ? 18.316 41.506 30.530 1.00 55.34 152 LEU A C 1
ATOM 1224 O O . LEU A 1 152 ? 18.146 41.297 31.731 1.00 55.34 152 LEU A O 1
ATOM 1228 N N . SER A 1 153 ? 18.573 42.724 30.051 1.00 58.06 153 SER A N 1
ATOM 1229 C CA . SER A 1 153 ? 18.663 43.923 30.895 1.00 58.06 153 SER A CA 1
ATOM 1230 C C . SER A 1 153 ? 17.313 44.283 31.540 1.00 58.06 153 SER A C 1
ATOM 1232 O O . SER A 1 153 ? 16.291 44.249 30.852 1.00 58.06 153 SER A O 1
ATOM 1234 N N . PRO A 1 154 ? 17.279 44.695 32.822 1.00 60.41 154 PRO A N 1
ATOM 1235 C CA . PRO A 1 154 ? 16.040 45.056 33.498 1.00 60.41 154 PRO A CA 1
ATOM 1236 C C . PRO A 1 154 ? 15.712 46.551 33.351 1.00 60.41 154 PRO A C 1
ATOM 1238 O O . PRO A 1 154 ? 16.428 47.400 33.871 1.00 60.41 154 PRO A O 1
ATOM 1241 N N . ASN A 1 155 ? 14.568 46.867 32.742 1.00 53.53 155 ASN A N 1
ATOM 1242 C CA . ASN A 1 155 ? 13.839 48.120 32.978 1.00 53.53 155 ASN A CA 1
ATOM 1243 C C . ASN A 1 155 ? 12.430 47.725 33.443 1.00 53.53 155 ASN A C 1
ATOM 1245 O O . ASN A 1 155 ? 11.652 47.192 32.663 1.00 53.53 155 ASN A O 1
ATOM 1249 N N . GLN A 1 156 ? 12.191 47.666 34.753 1.00 52.62 156 GLN A N 1
ATOM 1250 C CA . GLN A 1 156 ? 11.863 48.781 35.660 1.00 52.62 156 GLN A CA 1
ATOM 1251 C C . GLN A 1 156 ? 10.380 49.183 35.623 1.00 52.62 156 GLN A C 1
ATOM 1253 O O . GLN A 1 156 ? 9.794 49.312 34.559 1.00 52.62 156 GLN A O 1
ATOM 1258 N N . HIS A 1 157 ? 9.874 49.462 36.830 1.00 45.00 157 HIS A N 1
ATOM 1259 C CA . HIS A 1 157 ? 8.628 50.124 37.251 1.00 45.00 157 HIS A CA 1
ATOM 1260 C C . HIS A 1 157 ? 7.251 49.530 36.876 1.00 45.00 157 HIS A C 1
ATOM 1262 O O . HIS A 1 157 ? 6.835 49.471 35.726 1.00 45.00 157 HIS A O 1
ATOM 1268 N N . LEU A 1 158 ? 6.490 49.197 37.930 1.00 56.25 158 LEU A N 1
ATOM 1269 C CA . LEU A 1 158 ? 5.029 49.138 37.914 1.00 56.25 158 LEU A CA 1
ATOM 1270 C C . LEU A 1 158 ? 4.472 50.558 38.110 1.00 56.25 158 LEU A C 1
ATOM 1272 O O . LEU A 1 158 ? 4.944 51.259 39.005 1.00 56.25 158 LEU A O 1
ATOM 1276 N N . THR A 1 159 ? 3.396 50.926 37.411 1.00 47.56 159 THR A N 1
ATOM 1277 C CA . THR A 1 159 ? 2.449 51.964 37.871 1.00 47.56 159 THR A CA 1
ATOM 1278 C C . THR A 1 159 ? 1.003 51.584 37.499 1.00 47.56 159 THR A C 1
ATOM 1280 O O . THR A 1 159 ? 0.746 51.172 36.367 1.00 47.56 159 THR A O 1
ATOM 1283 N N . PRO A 1 160 ? 0.026 51.695 38.421 1.00 55.62 160 PRO A N 1
ATOM 1284 C CA . PRO A 1 160 ? -1.371 51.359 38.147 1.00 55.62 160 PRO A CA 1
ATOM 1285 C C . PRO A 1 160 ? -2.164 52.579 37.640 1.00 55.62 160 PRO A C 1
ATOM 1287 O O . PRO A 1 160 ? -3.017 53.097 38.355 1.00 55.62 160 PRO A O 1
ATOM 1290 N N . SER A 1 161 ? -1.903 53.031 36.406 1.00 56.97 161 SER A N 1
ATOM 1291 C CA . SER A 1 161 ? -2.630 54.162 35.792 1.00 56.97 161 SER A CA 1
ATOM 1292 C C . SER A 1 161 ? -2.816 54.018 34.275 1.00 56.97 161 SER A C 1
ATOM 1294 O O . SER A 1 161 ? -2.205 54.744 33.497 1.00 56.97 161 SER A O 1
ATOM 1296 N N . SER A 1 162 ? -3.698 53.109 33.844 1.00 52.91 162 SER A N 1
ATOM 1297 C CA . SER A 1 162 ? -4.379 53.222 32.538 1.00 52.91 162 SER A CA 1
ATOM 1298 C C . SER A 1 162 ? -5.714 52.462 32.516 1.00 52.91 162 SER A C 1
ATOM 1300 O O . SER A 1 162 ? -5.959 51.584 31.692 1.00 52.91 162 SER A O 1
ATOM 1302 N N . LEU A 1 163 ? -6.605 52.815 33.445 1.00 54.56 163 LEU A N 1
ATOM 1303 C CA . LEU A 1 163 ? -8.040 52.752 33.173 1.00 54.56 163 LEU A CA 1
ATOM 1304 C C . LEU A 1 163 ? -8.440 54.123 32.627 1.00 54.56 163 LEU A C 1
ATOM 1306 O O . LEU A 1 163 ? -8.774 55.020 33.396 1.00 54.56 163 LEU A O 1
ATOM 1310 N N . THR A 1 164 ? -8.370 54.293 31.306 1.00 46.56 164 THR A N 1
ATOM 1311 C CA . THR A 1 164 ? -9.024 55.421 30.632 1.00 46.56 164 THR A CA 1
ATOM 1312 C C . THR A 1 164 ? -10.277 54.921 29.920 1.00 46.56 164 THR A C 1
ATOM 1314 O O . THR A 1 164 ? -10.245 53.921 29.201 1.00 46.56 164 THR A O 1
ATOM 1317 N N . LEU A 1 165 ? -11.402 55.578 30.190 1.00 51.88 165 LEU A N 1
ATOM 1318 C CA . LEU A 1 165 ? -12.726 55.231 29.682 1.00 51.88 165 LEU A CA 1
ATOM 1319 C C . LEU A 1 165 ? -13.135 56.221 28.587 1.00 51.88 165 LEU A C 1
ATOM 1321 O O . LEU A 1 165 ? -13.256 57.410 28.869 1.00 51.88 165 LEU A O 1
ATOM 1325 N N . SER A 1 166 ? -13.526 55.691 27.419 1.00 40.81 166 SER A N 1
ATOM 1326 C CA . SER A 1 166 ? -14.313 56.395 26.382 1.00 40.81 166 SER A CA 1
ATOM 1327 C C . SER A 1 166 ? -13.601 57.551 25.630 1.00 40.81 166 SER A C 1
ATOM 1329 O O . SER A 1 166 ? -12.537 57.989 26.064 1.00 40.81 166 SER A O 1
ATOM 1331 N N . PRO A 1 167 ? -14.169 58.103 24.528 1.00 51.66 167 PRO A N 1
ATOM 1332 C CA . PRO A 1 167 ? -15.379 57.685 23.802 1.00 51.66 167 PRO A CA 1
ATOM 1333 C C . PRO A 1 167 ? -15.236 57.573 22.259 1.00 51.66 167 PRO A C 1
ATOM 1335 O O . PRO A 1 167 ? -14.282 58.047 21.658 1.00 51.66 167 PRO A O 1
ATOM 1338 N N . SER A 1 168 ? -16.301 57.052 21.637 1.00 39.00 168 SER A N 1
ATOM 1339 C CA . SER A 1 168 ? -16.805 57.367 20.282 1.00 39.00 168 SER A CA 1
ATOM 1340 C C . SER A 1 168 ? -15.989 57.077 19.004 1.00 39.00 168 SER A C 1
ATOM 1342 O O . SER A 1 168 ? -14.936 57.634 18.719 1.00 39.00 168 SER A O 1
ATOM 1344 N N . ASN A 1 169 ? -16.661 56.300 18.148 1.00 53.72 169 ASN A N 1
ATOM 1345 C CA . ASN A 1 169 ? -16.518 56.147 16.692 1.00 53.72 169 ASN A CA 1
ATOM 1346 C C . ASN A 1 169 ? -16.379 57.503 15.939 1.00 53.72 169 ASN A C 1
ATOM 1348 O O . ASN A 1 169 ? -16.922 58.505 16.413 1.00 53.72 169 ASN A O 1
ATOM 1352 N N . PRO A 1 170 ? -15.805 57.533 14.713 1.00 44.91 170 PRO A N 1
ATOM 1353 C CA . PRO A 1 170 ? -16.694 57.318 13.566 1.00 44.91 170 PRO A CA 1
ATOM 1354 C C . PRO A 1 170 ? -16.137 56.513 12.374 1.00 44.91 170 PRO A C 1
ATOM 1356 O O . PRO A 1 170 ? -14.987 56.608 11.956 1.00 44.91 170 PRO A O 1
ATOM 1359 N N . LEU A 1 171 ? -17.084 55.802 11.769 1.00 39.84 171 LEU A N 1
ATOM 1360 C CA . LEU A 1 171 ? -17.127 55.289 10.400 1.00 39.84 171 LEU A CA 1
ATOM 1361 C C . LEU A 1 171 ? -16.838 56.367 9.328 1.00 39.84 171 LEU A C 1
ATOM 1363 O O . LEU A 1 171 ? -17.356 57.478 9.445 1.00 39.84 171 LEU A O 1
ATOM 1367 N N . PRO A 1 172 ? -16.190 56.002 8.207 1.00 44.12 172 PRO A N 1
ATOM 1368 C CA . PRO A 1 172 ? -16.508 56.566 6.898 1.00 44.12 172 PRO A CA 1
ATOM 1369 C C . PRO A 1 172 ? -17.286 55.562 6.027 1.00 44.12 172 PRO A C 1
ATOM 1371 O O . PRO A 1 172 ? -16.878 54.421 5.813 1.00 44.12 172 PRO A O 1
ATOM 1374 N N . THR A 1 173 ? -18.438 56.014 5.534 1.00 35.31 173 THR A N 1
ATOM 1375 C CA . THR A 1 173 ? -19.336 55.321 4.593 1.00 35.31 173 THR A CA 1
ATOM 1376 C C . THR A 1 173 ? -19.008 55.700 3.141 1.00 35.31 173 THR A C 1
ATOM 1378 O O . THR A 1 173 ? -18.382 56.728 2.905 1.00 35.31 173 THR A O 1
ATOM 1381 N N . ALA A 1 174 ? -19.559 54.920 2.198 1.00 31.84 174 ALA A N 1
ATOM 1382 C CA . ALA A 1 174 ? -19.580 55.078 0.734 1.00 31.84 174 ALA A CA 1
ATOM 1383 C C . ALA A 1 174 ? -18.367 54.471 -0.004 1.00 31.84 174 ALA A C 1
ATOM 1385 O O . ALA A 1 174 ? -17.229 54.660 0.404 1.00 31.84 174 ALA A O 1
ATOM 1386 N N . ALA A 1 175 ? -18.531 53.713 -1.095 1.00 36.97 175 ALA A N 1
ATOM 1387 C CA . ALA A 1 175 ? -19.732 53.301 -1.845 1.00 36.97 175 ALA A CA 1
ATOM 1388 C C . ALA A 1 175 ? -19.675 51.771 -2.068 1.00 36.97 175 ALA A C 1
ATOM 1390 O O . ALA A 1 175 ? -18.614 51.236 -2.364 1.00 36.97 175 ALA A O 1
ATOM 1391 N N . SER A 1 176 ? -20.708 50.965 -1.812 1.00 32.03 176 SER A N 1
ATOM 1392 C CA . SER A 1 176 ? -21.962 50.850 -2.574 1.00 32.03 176 SER A CA 1
ATOM 1393 C C . SER A 1 176 ? -21.777 50.750 -4.097 1.00 32.03 176 SER A C 1
ATOM 1395 O O . SER A 1 176 ? -21.988 51.720 -4.820 1.00 32.03 176 SER A O 1
ATOM 1397 N N . LEU A 1 177 ? -21.516 49.534 -4.582 1.00 28.05 177 LEU A N 1
ATOM 1398 C CA . LEU A 1 177 ? -22.151 49.057 -5.810 1.00 28.05 177 LEU A CA 1
ATOM 1399 C C . LEU A 1 177 ? -23.186 47.990 -5.443 1.00 28.05 177 LEU A C 1
ATOM 1401 O O . LEU A 1 177 ? -22.897 46.801 -5.343 1.00 28.05 177 LEU A O 1
ATOM 1405 N N . THR A 1 178 ? -24.423 48.449 -5.255 1.00 30.86 178 THR A N 1
ATOM 1406 C CA . THR A 1 178 ? -25.604 47.688 -5.684 1.00 30.86 178 THR A CA 1
ATOM 1407 C C . THR A 1 178 ? -25.392 47.270 -7.143 1.00 30.86 178 THR A C 1
ATOM 1409 O O . THR A 1 178 ? -24.906 48.074 -7.930 1.00 30.86 178 THR A O 1
ATOM 1412 N N . THR A 1 179 ? -25.715 46.046 -7.546 1.00 30.00 179 THR A N 1
ATOM 1413 C CA . THR A 1 179 ? -27.088 45.719 -7.958 1.00 30.00 179 THR A CA 1
ATOM 1414 C C . THR A 1 179 ? -27.472 44.271 -7.653 1.00 30.00 179 THR A C 1
ATOM 1416 O O . THR A 1 179 ? -26.922 43.345 -8.245 1.00 30.00 179 THR A O 1
ATOM 1419 N N . SER A 1 180 ? -28.539 44.089 -6.870 1.00 30.23 180 SER A N 1
ATOM 1420 C CA . SER A 1 180 ? -29.547 43.086 -7.243 1.00 30.23 180 SER A CA 1
ATOM 1421 C C . SER A 1 180 ? -30.313 43.615 -8.460 1.00 30.23 180 SER A C 1
ATOM 1423 O O . SER A 1 180 ? -30.510 44.828 -8.576 1.00 30.23 180 SER A O 1
ATOM 1425 N N . PRO A 1 181 ? -30.791 42.726 -9.336 1.00 36.44 181 PRO A N 1
ATOM 1426 C CA . PRO A 1 181 ? -32.227 42.478 -9.275 1.00 36.44 181 PRO A CA 1
ATOM 1427 C C . PRO A 1 181 ? -32.563 40.985 -9.172 1.00 36.44 181 PRO A C 1
ATOM 1429 O O . PRO A 1 181 ? -32.075 40.158 -9.935 1.00 36.44 181 PRO A O 1
ATOM 1432 N N . SER A 1 182 ? -33.485 40.668 -8.262 1.00 31.36 182 SER A N 1
ATOM 1433 C CA . SER A 1 182 ? -34.399 39.542 -8.478 1.00 31.36 182 SER A CA 1
ATOM 1434 C C . SER A 1 182 ? -35.316 39.922 -9.650 1.00 31.36 182 SER A C 1
ATOM 1436 O O . SER A 1 182 ? -35.699 41.091 -9.758 1.00 31.36 182 SER A O 1
ATOM 1438 N N . PRO A 1 183 ? -35.664 38.974 -10.529 1.00 38.16 183 PRO A N 1
ATOM 1439 C CA . PRO A 1 183 ? -36.953 38.336 -10.291 1.00 38.16 183 PRO A CA 1
ATOM 1440 C C . PRO A 1 183 ? -36.907 36.808 -10.427 1.00 38.16 183 PRO A C 1
ATOM 1442 O O . PRO A 1 183 ? -36.312 36.253 -11.349 1.00 38.16 183 PRO A O 1
ATOM 1445 N N . ALA A 1 184 ? -37.642 36.127 -9.547 1.00 37.03 184 ALA A N 1
ATOM 1446 C CA . ALA A 1 184 ? -38.190 34.813 -9.871 1.00 37.03 184 ALA A CA 1
ATOM 1447 C C . ALA A 1 184 ? -39.179 34.947 -11.051 1.00 37.03 184 ALA A C 1
ATOM 1449 O O . ALA A 1 184 ? -39.769 36.014 -11.247 1.00 37.03 184 ALA A O 1
ATOM 1450 N N . PRO A 1 185 ? -39.437 33.859 -11.787 1.00 40.94 185 PRO A N 1
ATOM 1451 C CA . PRO A 1 185 ? -40.647 33.134 -11.407 1.00 40.94 185 PRO A CA 1
ATOM 1452 C C . PRO A 1 185 ? -40.486 31.607 -11.423 1.00 40.94 185 PRO A C 1
ATOM 1454 O O . PRO A 1 185 ? -39.854 31.027 -12.304 1.00 40.94 185 PRO A O 1
ATOM 1457 N N . ALA A 1 186 ? -41.148 30.947 -10.471 1.00 37.62 186 ALA A N 1
ATOM 1458 C CA . ALA A 1 186 ? -41.605 29.573 -10.670 1.00 37.62 186 ALA A CA 1
ATOM 1459 C C . ALA A 1 186 ? -42.765 29.563 -11.691 1.00 37.62 186 ALA A C 1
ATOM 1461 O O . ALA A 1 186 ? -43.385 30.602 -11.933 1.00 37.62 186 ALA A O 1
ATOM 1462 N N . PRO A 1 187 ? -43.144 28.387 -12.211 1.00 45.94 187 PRO A N 1
ATOM 1463 C CA . PRO A 1 187 ? -44.363 27.843 -11.616 1.00 45.94 187 PRO A CA 1
ATOM 1464 C C . PRO A 1 187 ? -44.303 26.350 -11.254 1.00 45.94 187 PRO A C 1
ATOM 1466 O O . PRO A 1 187 ? -43.687 25.517 -11.912 1.00 45.94 187 PRO A O 1
ATOM 1469 N N . THR A 1 188 ? -45.019 26.056 -10.174 1.00 34.78 188 THR A N 1
ATOM 1470 C CA . THR A 1 188 ? -45.612 24.771 -9.761 1.00 34.78 188 THR A CA 1
ATOM 1471 C C . THR A 1 188 ? -46.770 24.386 -10.732 1.00 34.78 188 THR A C 1
ATOM 1473 O O . THR A 1 188 ? -46.978 25.137 -11.688 1.00 34.78 188 THR A O 1
ATOM 1476 N N . PRO A 1 189 ? -47.572 23.299 -10.559 1.00 49.72 189 PRO A N 1
ATOM 1477 C CA . PRO A 1 189 ? -47.706 22.404 -9.396 1.00 49.72 189 PRO A CA 1
ATOM 1478 C C . PRO A 1 189 ? -47.884 20.895 -9.696 1.00 49.72 189 PRO A C 1
ATOM 1480 O O . PRO A 1 189 ? -47.878 20.468 -10.848 1.00 49.72 189 PRO A O 1
ATOM 1483 N N . THR A 1 190 ? -48.153 20.129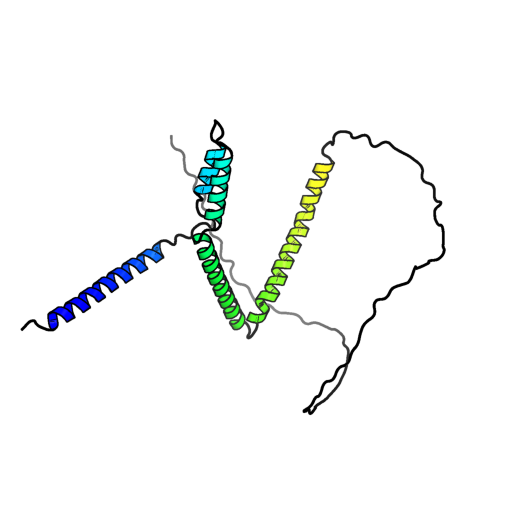 -8.619 1.00 33.50 190 THR A N 1
ATOM 1484 C CA . THR A 1 190 ? -49.164 19.035 -8.466 1.00 33.50 190 THR A CA 1
ATOM 1485 C C . THR A 1 190 ? -48.534 17.789 -7.815 1.00 33.50 190 THR A C 1
ATOM 1487 O O . THR A 1 190 ? -47.543 17.295 -8.332 1.00 33.50 190 THR A O 1
ATOM 1490 N N . ALA A 1 191 ? -49.026 17.187 -6.720 1.00 33.22 191 ALA A N 1
ATOM 1491 C CA . ALA A 1 191 ? -49.991 17.584 -5.679 1.00 33.22 191 ALA A CA 1
ATOM 1492 C C . ALA A 1 191 ? -49.749 16.737 -4.396 1.00 33.22 191 ALA A C 1
ATOM 1494 O O . ALA A 1 191 ? -49.090 15.702 -4.456 1.00 33.22 191 ALA A O 1
ATOM 1495 N N . ALA A 1 192 ? -50.294 17.163 -3.248 1.00 32.34 192 ALA A N 1
ATOM 1496 C CA . ALA A 1 192 ? -50.408 16.350 -2.018 1.00 32.34 192 ALA A CA 1
ATOM 1497 C C . ALA A 1 192 ? -51.683 15.451 -2.070 1.00 32.34 192 ALA A C 1
ATOM 1499 O O . ALA A 1 192 ? -52.431 15.591 -3.043 1.00 32.34 192 ALA A O 1
ATOM 1500 N N . PRO A 1 193 ? -51.967 14.531 -1.110 1.00 45.22 193 PRO A N 1
ATOM 1501 C CA . PRO A 1 193 ? -52.240 14.846 0.312 1.00 45.22 193 PRO A CA 1
ATOM 1502 C C . PRO A 1 193 ? -51.382 14.040 1.323 1.00 45.22 193 PRO A C 1
ATOM 1504 O O . PRO A 1 193 ? -51.017 12.900 1.073 1.00 45.22 193 PRO A O 1
ATOM 1507 N N . LEU A 1 194 ? -50.910 14.637 2.425 1.00 31.48 194 LEU A N 1
ATOM 1508 C CA . LEU A 1 194 ? -51.561 14.736 3.754 1.00 31.48 194 LEU A CA 1
ATOM 1509 C C . LEU A 1 194 ? -51.837 13.403 4.485 1.00 31.48 194 LEU A C 1
ATOM 1511 O O . LEU A 1 194 ? -52.761 12.678 4.136 1.00 31.48 194 LEU A O 1
ATOM 1515 N N . THR A 1 195 ? -51.175 13.196 5.630 1.00 30.39 195 THR A N 1
ATOM 1516 C CA . THR A 1 195 ? -51.831 12.844 6.911 1.00 30.39 195 THR A CA 1
ATOM 1517 C C . THR A 1 195 ? -50.936 13.313 8.062 1.00 30.39 195 THR A C 1
ATOM 1519 O O . THR A 1 195 ? -49.714 13.224 7.986 1.00 30.39 195 THR A O 1
ATOM 1522 N N . SER A 1 196 ? -51.544 13.856 9.116 1.00 32.38 196 SER A N 1
ATOM 1523 C CA . SER A 1 196 ? -50.869 14.502 10.244 1.00 32.38 196 SER A CA 1
ATOM 1524 C C . SER A 1 196 ? -51.322 13.925 11.582 1.00 32.38 196 SER A C 1
ATOM 1526 O O . SER A 1 196 ? -52.526 13.863 11.817 1.00 32.38 196 SER A O 1
ATOM 1528 N N . THR A 1 197 ? -50.393 13.693 12.510 1.00 29.95 197 THR A N 1
ATOM 1529 C CA . THR A 1 197 ? -50.667 13.773 13.958 1.00 29.95 197 THR A CA 1
ATOM 1530 C C . THR A 1 197 ? -49.433 14.286 14.694 1.00 29.95 197 THR A C 1
ATOM 1532 O O . THR A 1 197 ? -48.346 13.731 14.560 1.00 29.95 197 THR A O 1
ATOM 1535 N N . GLN A 1 198 ? -49.613 15.359 15.464 1.00 31.31 198 GLN A N 1
ATOM 1536 C CA . GLN A 1 198 ? -48.615 15.920 16.376 1.00 31.31 198 GLN A CA 1
ATOM 1537 C C . GLN A 1 198 ? -48.704 15.222 17.738 1.00 31.31 198 GLN A C 1
ATOM 1539 O O . GLN A 1 198 ? -49.807 14.858 18.141 1.00 31.31 198 GLN A O 1
ATOM 1544 N N . THR A 1 199 ? -47.587 15.135 18.466 1.00 29.58 199 THR A N 1
ATOM 1545 C CA . THR A 1 199 ? -47.377 15.557 19.881 1.00 29.58 199 THR A CA 1
ATOM 1546 C C . THR A 1 199 ? -46.168 14.806 20.470 1.00 29.58 199 THR A C 1
ATOM 1548 O O . THR A 1 199 ? -45.862 13.713 20.018 1.00 29.58 199 THR A O 1
ATOM 1551 N N . THR A 1 200 ? -45.446 15.205 21.519 1.00 29.53 200 THR A N 1
ATOM 1552 C CA . THR A 1 200 ? -45.037 16.476 22.151 1.00 29.53 200 THR A CA 1
ATOM 1553 C C . THR A 1 200 ? -44.285 16.048 23.429 1.00 29.53 200 THR A C 1
ATOM 1555 O O . THR A 1 200 ? -44.895 15.500 24.335 1.00 29.53 200 THR A O 1
ATOM 1558 N N . SER A 1 201 ? -42.970 16.298 23.477 1.00 31.95 201 SER A N 1
ATOM 1559 C CA . SER A 1 201 ? -42.132 16.603 24.664 1.00 31.95 201 SER A CA 1
ATOM 1560 C C . SER A 1 201 ? -42.039 15.689 25.929 1.00 31.95 201 SER A C 1
ATOM 1562 O O . SER A 1 201 ? -43.021 15.490 26.636 1.00 31.95 201 SER A O 1
ATOM 1564 N N . THR A 1 202 ? -40.779 15.423 26.338 1.00 31.12 202 THR A N 1
ATOM 1565 C CA . THR A 1 202 ? -40.240 15.478 27.738 1.00 31.12 202 THR A CA 1
ATOM 1566 C C . THR A 1 202 ? -40.193 14.191 28.633 1.00 31.12 202 THR A C 1
ATOM 1568 O O . THR A 1 202 ? -41.176 13.462 28.701 1.00 31.12 202 THR A O 1
ATOM 1571 N N . PRO A 1 203 ? -39.063 13.911 29.351 1.00 41.75 203 PRO A N 1
ATOM 1572 C CA . PRO A 1 203 ? -38.855 12.809 30.342 1.00 41.75 203 PRO A CA 1
ATOM 1573 C C . PRO A 1 203 ? -38.839 13.320 31.823 1.00 41.75 203 PRO A C 1
ATOM 1575 O O . PRO A 1 203 ? -39.157 14.494 32.013 1.00 41.75 203 PRO A O 1
ATOM 1578 N N . PRO A 1 204 ? -38.288 12.627 32.867 1.00 65.94 204 PRO A N 1
ATOM 1579 C CA . PRO A 1 204 ? -38.315 11.221 33.365 1.00 65.94 204 PRO A CA 1
ATOM 1580 C C . PRO A 1 204 ? -39.198 11.167 34.670 1.00 65.94 204 PRO A C 1
ATOM 1582 O O . PRO A 1 204 ? -40.258 11.786 34.598 1.00 65.94 204 PRO A O 1
ATOM 1585 N N . PRO A 1 205 ? -38.863 10.629 35.890 1.00 57.25 205 PRO A N 1
ATOM 1586 C CA . PRO A 1 205 ? -38.071 9.481 36.441 1.00 57.25 205 PRO A CA 1
ATOM 1587 C C . PRO A 1 205 ? -39.004 8.539 37.309 1.00 57.25 205 PRO A C 1
ATOM 1589 O O . PRO A 1 205 ? -40.165 8.444 36.917 1.00 57.25 205 PRO A O 1
ATOM 1592 N N . PRO A 1 206 ? -38.673 7.889 38.476 1.00 48.94 206 PRO A N 1
ATOM 1593 C CA . PRO A 1 206 ? -37.411 7.455 39.130 1.00 48.94 206 PRO A CA 1
ATOM 1594 C C . PRO A 1 206 ? -37.333 5.958 39.615 1.00 48.94 206 PRO A C 1
ATOM 1596 O O . PRO A 1 206 ? -38.266 5.175 39.484 1.00 48.94 206 PRO A O 1
ATOM 1599 N N . SER A 1 207 ? -36.181 5.608 40.218 1.00 41.34 207 SER A N 1
ATOM 1600 C CA . SER A 1 207 ? -35.716 4.403 40.975 1.00 41.34 207 SER A CA 1
ATOM 1601 C C . SER A 1 207 ? -36.727 3.744 41.964 1.00 41.34 207 SER A C 1
ATOM 1603 O O . SER A 1 207 ? -37.646 4.426 42.396 1.00 41.34 207 SER A O 1
ATOM 1605 N N . THR A 1 208 ? -36.649 2.505 42.514 1.00 43.03 208 THR A N 1
ATOM 1606 C CA . THR A 1 208 ? -35.596 1.498 42.914 1.00 43.03 208 THR A CA 1
ATOM 1607 C C . THR A 1 208 ? -36.347 0.198 43.416 1.00 43.03 208 THR A C 1
ATOM 1609 O O . THR A 1 208 ? -37.562 0.178 43.231 1.00 43.03 208 THR A O 1
ATOM 1612 N N . PRO A 1 209 ? -35.832 -0.812 44.192 1.00 44.38 209 PRO A N 1
ATOM 1613 C CA . PRO A 1 209 ? -34.529 -1.514 44.307 1.00 44.38 209 PRO A CA 1
ATOM 1614 C C . PRO A 1 209 ? -34.592 -3.091 44.355 1.00 44.38 209 PRO A C 1
ATOM 1616 O O . PRO A 1 209 ? -35.639 -3.690 44.565 1.00 44.38 209 PRO A O 1
ATOM 1619 N N . LEU A 1 210 ? -33.410 -3.742 44.334 1.00 34.03 210 LEU A N 1
ATOM 1620 C CA . LEU A 1 210 ? -33.033 -5.052 44.949 1.00 34.03 210 LEU A CA 1
ATOM 1621 C C . LEU A 1 210 ? -33.787 -6.381 44.637 1.00 34.03 210 LEU A C 1
ATOM 1623 O O . LEU A 1 210 ? -34.897 -6.607 45.111 1.00 34.03 210 LEU A O 1
ATOM 1627 N N . LYS A 1 211 ? -33.030 -7.395 44.162 1.00 36.66 211 LYS A N 1
ATOM 1628 C CA . LYS A 1 211 ? -32.797 -8.666 44.905 1.00 36.66 211 LYS A CA 1
ATOM 1629 C C . LYS A 1 211 ? -31.584 -9.468 44.384 1.00 36.66 211 LYS A C 1
ATOM 1631 O O . LYS A 1 211 ? -30.913 -9.052 43.448 1.00 36.66 211 LYS A O 1
ATOM 1636 N N . LYS A 1 212 ? -31.226 -10.530 45.118 1.00 32.53 212 LYS A N 1
ATOM 1637 C CA . LYS A 1 212 ? -29.876 -11.123 45.256 1.00 32.53 212 LYS A CA 1
ATOM 1638 C C . LYS A 1 212 ? -29.745 -12.485 44.540 1.00 32.53 212 LYS A C 1
ATOM 1640 O O . LYS A 1 212 ? -30.746 -13.165 44.348 1.00 32.53 212 LYS A O 1
ATOM 1645 N N . ALA A 1 213 ? -28.512 -12.864 44.184 1.00 36.12 213 ALA A N 1
ATOM 1646 C CA . ALA A 1 213 ? -28.142 -14.084 43.443 1.00 36.12 213 ALA A CA 1
ATOM 1647 C C . ALA A 1 213 ? -28.539 -15.420 44.120 1.00 36.12 213 ALA A C 1
ATOM 1649 O O . ALA A 1 213 ? -28.834 -15.445 45.319 1.00 36.12 213 ALA A O 1
ATOM 1650 N N . PRO A 1 214 ? -28.428 -16.542 43.380 1.00 43.12 214 PRO A N 1
ATOM 1651 C CA . PRO A 1 214 ? -27.307 -17.445 43.683 1.00 43.12 214 PRO A CA 1
ATOM 1652 C C . PRO A 1 214 ? -26.496 -17.926 42.459 1.00 43.12 214 PRO A C 1
ATOM 1654 O O . PRO A 1 214 ? -26.997 -18.042 41.345 1.00 43.12 214 PRO A O 1
ATOM 1657 N N . THR A 1 215 ? -25.223 -18.239 42.708 1.00 45.00 215 THR A N 1
ATOM 1658 C CA . THR A 1 215 ? -24.275 -18.925 41.808 1.00 45.00 215 THR A CA 1
ATOM 1659 C C . THR A 1 215 ? -24.532 -20.434 41.721 1.00 45.00 215 THR A C 1
ATOM 1661 O O . THR A 1 215 ? -25.110 -21.018 42.640 1.00 45.00 215 THR A O 1
ATOM 1664 N N . PRO A 1 216 ? -23.981 -21.099 40.686 1.00 45.53 216 PRO A N 1
ATOM 1665 C CA . PRO A 1 216 ? -23.171 -22.287 40.980 1.00 45.53 216 PRO A CA 1
ATOM 1666 C C . PRO A 1 216 ? -21.846 -22.413 40.190 1.00 45.53 216 PRO A C 1
ATOM 1668 O O . PRO A 1 216 ? -21.786 -22.236 38.981 1.00 45.53 216 PRO A O 1
ATOM 1671 N N . ALA A 1 217 ? -20.808 -22.804 40.938 1.00 36.53 217 ALA A N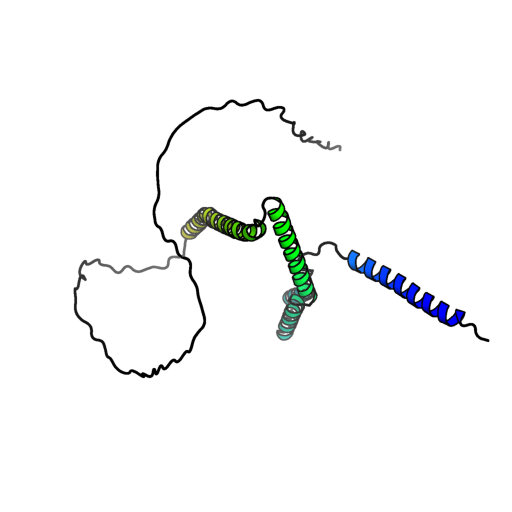 1
ATOM 1672 C CA . ALA A 1 217 ? -19.687 -23.691 40.588 1.00 36.53 217 ALA A CA 1
ATOM 1673 C C . ALA A 1 217 ? -18.904 -23.554 39.254 1.00 36.53 217 ALA A C 1
ATOM 1675 O O . ALA A 1 217 ? -19.240 -24.130 38.223 1.00 36.53 217 ALA A O 1
ATOM 1676 N N . THR A 1 218 ? -17.698 -22.994 39.382 1.00 40.94 218 THR A N 1
ATOM 1677 C CA . THR A 1 218 ? -16.490 -23.306 38.590 1.00 40.94 218 THR A CA 1
ATOM 1678 C C . THR A 1 218 ? -16.134 -24.803 38.606 1.00 40.94 218 THR A C 1
ATOM 1680 O O . THR A 1 218 ? -16.240 -25.431 39.662 1.00 40.94 218 THR A O 1
ATOM 1683 N N . PRO A 1 219 ? -15.516 -25.331 37.530 1.00 47.53 219 PRO A N 1
ATOM 1684 C CA . PRO A 1 219 ? -14.487 -26.362 37.696 1.00 47.53 219 PRO A CA 1
ATOM 1685 C C . PRO A 1 219 ? -13.134 -26.051 37.015 1.00 47.53 219 PRO A C 1
ATOM 1687 O O . PRO A 1 219 ? -13.053 -25.455 35.949 1.00 47.53 219 PRO A O 1
ATOM 1690 N N . ALA A 1 220 ? -12.071 -26.555 37.652 1.00 37.75 220 ALA A N 1
ATOM 1691 C CA . ALA A 1 220 ? -10.783 -26.970 37.074 1.00 37.75 220 ALA A CA 1
ATOM 1692 C C . ALA A 1 220 ? -9.930 -25.973 36.244 1.00 37.75 220 ALA A C 1
ATOM 1694 O O . ALA A 1 220 ? -9.909 -25.955 35.017 1.00 37.75 220 ALA A O 1
ATOM 1695 N N . LYS A 1 221 ? -9.029 -25.298 36.966 1.00 35.16 221 LYS A N 1
ATOM 1696 C CA . LYS A 1 221 ? -7.760 -24.724 36.484 1.00 35.16 221 LYS A CA 1
ATOM 1697 C C . LYS A 1 221 ? -6.904 -25.767 35.733 1.00 35.16 221 LYS A C 1
ATOM 1699 O O . LYS A 1 221 ? -6.287 -26.619 36.373 1.00 35.16 221 LYS A O 1
ATOM 1704 N N . ILE A 1 222 ? -6.795 -25.665 34.405 1.00 40.88 222 ILE A N 1
ATOM 1705 C CA . ILE A 1 222 ? -5.815 -26.433 33.613 1.00 40.88 222 ILE A CA 1
ATOM 1706 C C . ILE A 1 222 ? -4.411 -25.842 33.826 1.00 40.88 222 ILE A C 1
ATOM 1708 O O . ILE A 1 222 ? -4.209 -24.629 33.768 1.00 40.88 222 ILE A O 1
ATOM 1712 N N . ALA A 1 223 ? -3.437 -26.703 34.126 1.00 44.56 223 ALA A N 1
ATOM 1713 C CA . ALA A 1 223 ? -2.087 -26.293 34.501 1.00 44.56 223 ALA A CA 1
ATOM 1714 C C . ALA A 1 223 ? -1.217 -25.924 33.286 1.00 44.56 223 ALA A C 1
ATOM 1716 O O . ALA A 1 223 ? -1.116 -26.681 32.323 1.00 44.56 223 ALA A O 1
ATOM 1717 N N . SER A 1 224 ? -0.518 -24.790 33.368 1.00 41.59 224 SER A N 1
ATOM 1718 C CA . SER A 1 224 ? 0.475 -24.374 32.371 1.00 41.59 224 SER A CA 1
ATOM 1719 C C . SER A 1 224 ? 1.704 -25.304 32.374 1.00 41.59 224 SER A C 1
ATOM 1721 O O . SER A 1 224 ? 2.194 -25.654 33.454 1.00 41.59 224 SER A O 1
ATOM 1723 N N . PRO A 1 225 ? 2.269 -25.671 31.207 1.00 50.97 225 PRO A N 1
ATOM 1724 C CA . PRO A 1 225 ? 3.453 -26.521 31.145 1.00 50.97 225 PRO A CA 1
ATOM 1725 C C . PRO A 1 225 ? 4.710 -25.795 31.652 1.00 50.97 225 PRO A C 1
ATOM 1727 O O . PRO A 1 225 ? 5.023 -24.662 31.284 1.00 50.97 225 PRO A O 1
ATOM 1730 N N . LYS A 1 226 ? 5.453 -26.484 32.520 1.00 47.97 226 LYS A N 1
ATOM 1731 C CA . LYS A 1 226 ? 6.633 -25.981 33.235 1.00 47.97 226 LYS A CA 1
ATOM 1732 C C . LYS A 1 226 ? 7.830 -25.849 32.279 1.00 47.97 226 LYS A C 1
ATOM 1734 O O . LYS A 1 226 ? 8.258 -26.846 31.700 1.00 47.97 226 LYS A O 1
ATOM 1739 N N . LYS A 1 227 ? 8.413 -24.646 32.143 1.00 42.06 227 LYS A N 1
ATOM 1740 C CA . LYS A 1 227 ? 9.645 -24.424 31.352 1.00 42.06 227 LYS A CA 1
ATOM 1741 C C . LYS A 1 227 ? 10.771 -25.345 31.850 1.00 42.06 227 LYS A C 1
ATOM 1743 O O . LYS A 1 227 ? 11.230 -25.209 32.984 1.00 42.06 227 LYS A O 1
ATOM 1748 N N . ARG A 1 228 ? 11.226 -26.275 31.004 1.00 43.25 228 ARG A N 1
ATOM 1749 C CA . ARG A 1 228 ? 12.330 -27.198 31.309 1.00 43.25 228 ARG A CA 1
ATOM 1750 C C . ARG A 1 228 ? 13.666 -26.547 30.953 1.00 43.25 228 ARG A C 1
ATOM 1752 O O . ARG A 1 228 ? 14.108 -26.620 29.813 1.00 43.25 228 ARG A O 1
ATOM 1759 N N . THR A 1 229 ? 14.317 -25.936 31.939 1.00 46.59 229 THR A N 1
ATOM 1760 C CA . THR A 1 229 ? 15.695 -25.435 31.814 1.00 46.59 229 THR A CA 1
ATOM 1761 C C . THR A 1 229 ? 16.674 -26.604 31.672 1.00 46.59 229 THR A C 1
ATOM 1763 O O . THR A 1 229 ? 17.137 -27.165 32.665 1.00 46.59 229 THR A O 1
ATOM 1766 N N . THR A 1 230 ? 17.018 -26.977 30.441 1.00 52.75 230 THR A N 1
ATOM 1767 C CA . THR A 1 230 ? 18.149 -27.868 30.154 1.00 52.75 230 THR A CA 1
ATOM 1768 C C . THR A 1 230 ? 19.460 -27.089 30.245 1.00 52.75 230 THR A C 1
ATOM 1770 O O . THR A 1 230 ? 19.913 -26.471 29.285 1.00 52.75 230 THR A O 1
ATOM 1773 N N . ARG A 1 231 ? 20.102 -27.140 31.419 1.00 49.06 231 ARG A N 1
ATOM 1774 C CA . ARG A 1 231 ? 21.522 -26.785 31.551 1.00 49.06 231 ARG A CA 1
ATOM 1775 C C . ARG A 1 231 ? 22.355 -27.732 30.679 1.00 49.06 231 ARG A C 1
ATOM 1777 O O . ARG A 1 231 ? 22.353 -28.938 30.906 1.00 49.06 231 ARG A O 1
ATOM 1784 N N . ARG A 1 232 ? 23.077 -27.172 29.709 1.00 55.91 232 ARG A N 1
ATOM 1785 C CA . ARG A 1 232 ? 24.107 -27.862 28.921 1.00 55.91 232 ARG A CA 1
ATOM 1786 C C . ARG A 1 232 ? 25.380 -27.988 29.777 1.00 55.91 232 ARG A C 1
ATOM 1788 O O . ARG A 1 232 ? 25.861 -26.951 30.231 1.00 55.91 232 ARG A O 1
ATOM 1795 N N . PRO A 1 233 ? 25.927 -29.192 30.021 1.00 60.91 233 PRO A N 1
ATOM 1796 C CA . PRO A 1 233 ? 27.219 -29.325 30.683 1.00 60.91 233 PRO A CA 1
ATOM 1797 C C . PRO A 1 233 ? 28.354 -28.930 29.728 1.00 60.91 233 PRO A C 1
ATOM 1799 O O . PRO A 1 233 ? 28.339 -29.291 28.550 1.00 60.91 233 PRO A O 1
ATOM 1802 N N . MET A 1 234 ? 29.338 -28.193 30.246 1.00 51.03 234 MET A N 1
ATOM 1803 C CA . MET A 1 234 ? 30.667 -28.104 29.634 1.00 51.03 234 MET A CA 1
ATOM 1804 C C . MET A 1 234 ? 31.452 -29.380 29.960 1.00 51.03 234 MET A C 1
ATOM 1806 O O . MET A 1 234 ? 31.258 -29.998 31.007 1.00 51.03 234 MET A O 1
ATOM 1810 N N . SER A 1 235 ? 32.325 -29.780 29.049 1.00 62.66 235 SER A N 1
ATOM 1811 C CA . SER A 1 235 ? 33.316 -30.853 29.184 1.00 62.66 235 SER A CA 1
ATOM 1812 C C . SER A 1 235 ? 34.481 -30.502 28.244 1.00 62.66 235 SER A C 1
ATOM 1814 O O . SER A 1 235 ? 34.267 -29.670 27.357 1.00 62.66 235 SER A O 1
ATOM 1816 N N . PRO A 1 236 ? 35.690 -31.010 28.532 1.00 65.06 236 PRO A N 1
ATOM 1817 C CA . PRO A 1 236 ? 36.873 -30.171 28.760 1.00 65.06 236 PRO A CA 1
ATOM 1818 C C . PRO A 1 236 ? 37.490 -29.545 27.508 1.00 65.06 236 PRO A C 1
ATOM 1820 O O . PRO A 1 236 ? 37.508 -30.220 26.456 1.00 65.06 236 PRO A O 1
#

InterPro domains:
  IPR018624 Translocation protein Sec66 [PF09802] (2-75)
  IPR018624 Translocation protein Sec66 [PTHR28229] (1-75)

pLDDT: mean 71.77, std 23.83, range [28.05, 97.69]

Secondary structure (DSSP, 8-state):
---THHHHHHHHHHHHHHHHHHHHHHHHHGGG-S---SS---HHHHHHHHHHT-SSPPPHHHHHHHHHHHHHHHTSHHHHHHHHHHHHHHHHHHHHHHHHHHHHSTTGGGTHHHHHHHHHHHHHHHHHHHHHHHHHHHHHHHHSS----------------------------------------------------------------------------PPPPP----PPPP--

Radius of gyration: 39.36 Å; chains: 1; bounding box: 89×95×97 Å